Protein AF-A0A6G4AFM9-F1 (afdb_monomer_lite)

Radius of gyration: 24.97 Å; chains: 1; bounding box: 67×47×68 Å

Structure (mmCIF, N/CA/C/O backbone):
data_AF-A0A6G4AFM9-F1
#
_entry.id   AF-A0A6G4AFM9-F1
#
loop_
_atom_site.group_PDB
_atom_site.id
_atom_site.type_symbol
_atom_site.label_atom_id
_atom_site.label_alt_id
_atom_site.label_comp_id
_atom_site.label_asym_id
_atom_site.label_entity_id
_atom_site.label_seq_id
_atom_site.pdbx_PDB_ins_code
_atom_site.Cartn_x
_atom_site.Cartn_y
_atom_site.Cartn_z
_atom_site.occupancy
_atom_site.B_iso_or_equiv
_atom_site.auth_seq_id
_atom_site.auth_comp_id
_atom_site.auth_asym_id
_atom_site.auth_atom_id
_atom_site.pdbx_PDB_model_num
ATOM 1 N N . MET A 1 1 ? -14.920 -25.929 21.096 1.00 53.94 1 MET A N 1
ATOM 2 C CA . MET A 1 1 ? -14.492 -25.346 19.804 1.00 53.94 1 MET A CA 1
ATOM 3 C C . MET A 1 1 ? -13.390 -24.332 20.098 1.00 53.94 1 MET A C 1
ATOM 5 O O . MET A 1 1 ? -13.442 -23.745 21.173 1.00 53.94 1 MET A O 1
ATOM 9 N N . ARG A 1 2 ? -12.350 -24.184 19.262 1.00 65.25 2 ARG A N 1
ATOM 10 C CA . ARG A 1 2 ? -11.334 -23.139 19.507 1.00 65.25 2 ARG A CA 1
ATOM 11 C C . ARG A 1 2 ? -11.910 -21.789 19.098 1.00 65.25 2 ARG A C 1
ATOM 13 O O . ARG A 1 2 ? -12.430 -21.664 17.998 1.00 65.25 2 ARG A O 1
ATOM 20 N N . ASP A 1 3 ? -11.800 -20.821 19.995 1.00 84.19 3 ASP A N 1
ATOM 21 C CA . ASP A 1 3 ? -12.285 -19.459 19.795 1.00 84.19 3 ASP A CA 1
ATOM 22 C C . ASP A 1 3 ? -11.544 -18.761 18.644 1.00 84.19 3 ASP A C 1
ATOM 24 O O . ASP A 1 3 ? -10.315 -18.834 18.550 1.00 84.19 3 ASP A O 1
ATOM 28 N N . VAL A 1 4 ? -12.281 -18.043 17.793 1.00 80.69 4 VAL A N 1
ATOM 29 C CA . VAL A 1 4 ? -11.731 -17.357 16.614 1.00 80.69 4 VAL A CA 1
ATOM 30 C C . VAL A 1 4 ? -10.675 -16.314 16.990 1.00 80.69 4 VAL A C 1
ATOM 32 O O . VAL A 1 4 ? -9.691 -16.159 16.270 1.00 80.69 4 VAL A O 1
ATOM 35 N N . PHE A 1 5 ? -10.800 -15.649 18.147 1.00 86.31 5 PHE A N 1
ATOM 36 C CA . PHE A 1 5 ? -9.767 -14.707 18.600 1.00 86.31 5 PHE A CA 1
ATOM 37 C C . PHE A 1 5 ? -8.460 -15.430 18.918 1.00 86.31 5 PHE A C 1
ATOM 39 O O . PHE A 1 5 ? -7.396 -14.963 18.524 1.00 86.31 5 PHE A O 1
ATOM 46 N N . THR A 1 6 ? -8.533 -16.590 19.577 1.00 84.88 6 THR A N 1
ATOM 47 C CA . THR A 1 6 ? -7.354 -17.416 19.859 1.00 84.88 6 THR A CA 1
ATOM 48 C C . THR A 1 6 ? -6.696 -17.892 18.569 1.00 84.88 6 THR A C 1
ATOM 50 O O . THR A 1 6 ? -5.479 -17.800 18.451 1.00 84.88 6 THR A O 1
ATOM 53 N N . LEU A 1 7 ? -7.482 -18.329 17.581 1.00 83.62 7 LEU A N 1
ATOM 54 C CA . LEU A 1 7 ? -6.957 -18.768 16.284 1.00 83.62 7 LEU A CA 1
ATOM 55 C C . LEU A 1 7 ? -6.245 -17.637 15.526 1.00 83.62 7 LEU A C 1
ATOM 57 O O . LEU A 1 7 ? -5.178 -17.865 14.959 1.00 83.62 7 LEU A O 1
ATOM 61 N N . ILE A 1 8 ? -6.803 -16.422 15.547 1.00 85.06 8 ILE A N 1
ATOM 62 C CA . ILE A 1 8 ? -6.182 -15.233 14.947 1.00 85.06 8 ILE A CA 1
ATOM 63 C C . ILE A 1 8 ? -4.844 -14.922 15.636 1.00 85.06 8 ILE A C 1
ATOM 65 O O . ILE A 1 8 ? -3.824 -14.784 14.959 1.00 85.06 8 ILE A O 1
ATOM 69 N N . THR A 1 9 ? -4.820 -14.871 16.972 1.00 84.81 9 THR A N 1
ATOM 70 C CA . THR A 1 9 ? -3.589 -14.583 17.720 1.00 84.81 9 THR A CA 1
ATOM 71 C C . THR A 1 9 ? -2.529 -15.668 17.509 1.00 84.81 9 THR A C 1
ATOM 73 O O . THR A 1 9 ? -1.373 -15.346 17.243 1.00 84.81 9 THR A O 1
ATOM 76 N N . GLU A 1 10 ? -2.899 -16.953 17.576 1.00 83.38 10 GLU A N 1
ATOM 77 C C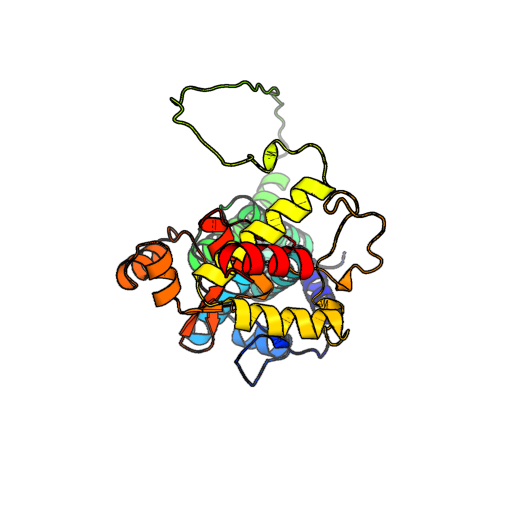A . GLU A 1 10 ? -1.987 -18.081 17.321 1.00 83.38 10 GLU A CA 1
ATOM 78 C C . GLU A 1 10 ? -1.395 -18.023 15.910 1.00 83.38 10 GLU A C 1
ATOM 80 O O . GLU A 1 10 ? -0.211 -18.311 15.724 1.00 83.38 10 GLU A O 1
ATOM 85 N N . ARG A 1 11 ? -2.206 -17.640 14.915 1.00 83.50 11 ARG A N 1
ATOM 86 C CA . ARG A 1 11 ? -1.749 -17.508 13.532 1.00 83.50 11 ARG A CA 1
ATOM 87 C C . ARG A 1 11 ? -0.692 -16.418 13.395 1.00 83.50 11 ARG A C 1
ATOM 89 O O . ARG A 1 11 ? 0.338 -16.668 12.783 1.00 83.50 11 ARG A O 1
ATOM 96 N N . ILE A 1 12 ? -0.906 -15.248 13.993 1.00 83.81 12 ILE A N 1
ATOM 97 C CA . ILE A 1 12 ? 0.079 -14.161 13.912 1.00 83.81 12 ILE A CA 1
ATOM 98 C C . ILE A 1 12 ? 1.337 -14.501 14.689 1.00 83.81 12 ILE A C 1
ATOM 100 O O . ILE A 1 12 ? 2.431 -14.240 14.207 1.00 83.81 12 ILE A O 1
ATOM 104 N N . LEU A 1 13 ? 1.200 -15.080 15.882 1.00 82.56 13 LEU A N 1
ATOM 105 C CA . LEU A 1 13 ? 2.369 -15.483 16.654 1.00 82.56 13 LEU A CA 1
ATOM 106 C C . LEU A 1 13 ? 3.199 -16.510 15.893 1.00 82.56 13 LEU A C 1
ATOM 108 O O . LEU A 1 13 ? 4.409 -16.441 15.980 1.00 82.56 13 LEU A O 1
ATOM 112 N N . ARG A 1 14 ? 2.584 -17.398 15.104 1.00 82.00 14 ARG A N 1
ATOM 113 C CA . ARG A 1 14 ? 3.312 -18.311 14.216 1.00 82.00 14 ARG A CA 1
ATOM 114 C C . ARG A 1 14 ? 3.994 -17.590 13.052 1.00 82.00 14 ARG A C 1
ATOM 116 O O . ARG A 1 14 ? 5.144 -17.889 12.759 1.00 82.00 14 ARG A O 1
ATOM 123 N N . ASP A 1 15 ? 3.283 -16.682 12.390 1.00 77.19 15 ASP A N 1
ATOM 124 C CA . ASP A 1 15 ? 3.749 -16.034 11.156 1.00 77.19 15 ASP A CA 1
ATOM 125 C C . ASP A 1 15 ? 4.746 -14.889 11.421 1.00 77.19 15 ASP A C 1
ATOM 127 O O . ASP A 1 15 ? 5.481 -14.488 10.523 1.00 77.19 15 ASP A O 1
ATOM 131 N N . CYS A 1 16 ? 4.774 -14.359 12.645 1.00 76.62 16 CYS A N 1
ATOM 132 C CA . CYS A 1 16 ? 5.564 -13.194 13.037 1.00 76.62 16 CYS A CA 1
ATOM 133 C C . CYS A 1 16 ? 6.454 -13.453 14.268 1.00 76.62 16 CYS A C 1
ATOM 135 O O . CYS A 1 16 ? 6.874 -12.485 14.915 1.00 76.62 16 CYS A O 1
ATOM 137 N N . ASP A 1 17 ? 6.681 -14.714 14.664 1.00 72.19 17 ASP A N 1
ATOM 138 C CA . ASP A 1 17 ? 7.362 -15.001 15.932 1.00 72.19 17 ASP A CA 1
ATOM 139 C C . ASP A 1 17 ? 8.774 -14.421 15.949 1.00 72.19 17 ASP A C 1
ATOM 141 O O . ASP A 1 17 ? 9.596 -14.689 15.077 1.00 72.19 17 ASP A O 1
ATOM 145 N N . GLY A 1 18 ? 9.071 -13.624 16.973 1.00 69.81 18 GLY A N 1
ATOM 146 C CA . GLY A 1 18 ? 10.399 -13.059 17.194 1.00 69.81 18 GLY A CA 1
ATOM 147 C C . GLY A 1 18 ? 10.871 -12.011 16.178 1.00 69.81 18 GLY A C 1
ATOM 148 O O . GLY A 1 18 ? 11.728 -11.202 16.555 1.00 69.81 18 GLY A O 1
ATOM 149 N N . GLU A 1 19 ? 10.309 -11.970 14.968 1.00 81.12 19 GLU A N 1
ATOM 150 C CA . GLU A 1 19 ? 10.717 -11.058 13.908 1.00 81.12 19 GLU A CA 1
ATOM 151 C C . GLU A 1 19 ? 10.192 -9.630 14.139 1.00 81.12 19 GLU A C 1
ATOM 153 O O . GLU A 1 19 ? 9.076 -9.406 14.634 1.00 81.12 19 GLU A O 1
ATOM 158 N N . PRO A 1 20 ? 11.013 -8.613 13.834 1.00 83.31 20 PRO A N 1
ATOM 159 C CA . PRO A 1 20 ? 10.537 -7.244 13.810 1.00 83.31 20 PRO A CA 1
ATOM 160 C C . PRO A 1 20 ? 9.476 -7.074 12.709 1.00 83.31 20 PRO A C 1
ATOM 162 O O . PRO A 1 20 ? 9.516 -7.736 11.677 1.00 83.31 20 PRO A O 1
ATOM 165 N N . ILE A 1 21 ? 8.541 -6.142 12.903 1.00 85.25 21 ILE A N 1
ATOM 166 C CA . ILE A 1 21 ? 7.516 -5.787 11.911 1.00 85.25 21 ILE A CA 1
ATOM 167 C C . ILE A 1 21 ? 7.600 -4.295 11.583 1.00 85.25 21 ILE A C 1
ATOM 169 O O . ILE A 1 21 ? 7.756 -3.451 12.472 1.00 85.25 21 ILE A O 1
ATOM 173 N N . CYS A 1 22 ? 7.422 -3.952 10.304 1.00 85.25 22 CYS A N 1
ATOM 174 C CA . CYS A 1 22 ? 7.334 -2.571 9.850 1.00 85.25 22 CYS A CA 1
ATOM 175 C C . CYS A 1 22 ? 5.891 -2.155 9.535 1.00 85.25 22 CYS A C 1
ATOM 177 O O . CYS A 1 22 ? 5.404 -2.316 8.422 1.00 85.25 22 CYS A O 1
ATOM 179 N N . ALA A 1 23 ? 5.223 -1.514 10.495 1.00 80.88 23 ALA A N 1
ATOM 180 C CA . ALA A 1 23 ? 3.912 -0.904 10.257 1.00 80.88 23 ALA A CA 1
ATOM 181 C C . ALA A 1 23 ? 3.971 0.368 9.391 1.00 80.88 23 ALA A C 1
ATOM 183 O O . ALA A 1 23 ? 2.927 0.940 9.122 1.00 80.88 23 ALA A O 1
ATOM 184 N N . HIS A 1 24 ? 5.152 0.850 8.985 1.00 77.69 24 HIS A N 1
ATOM 185 C CA . HIS A 1 24 ? 5.270 2.056 8.156 1.00 77.69 24 HIS A CA 1
ATOM 186 C C . HIS A 1 24 ? 5.151 1.753 6.661 1.00 77.69 24 HIS A C 1
ATOM 188 O O . HIS A 1 24 ? 4.483 2.492 5.947 1.00 77.69 24 HIS A O 1
ATOM 194 N N . VAL A 1 25 ? 5.824 0.695 6.198 1.00 73.19 25 VAL A N 1
ATOM 195 C CA . VAL A 1 25 ? 5.941 0.351 4.770 1.00 73.19 25 VAL A CA 1
ATOM 196 C C . VAL A 1 25 ? 5.846 -1.161 4.506 1.00 73.19 25 VAL A C 1
ATOM 198 O O . VAL A 1 25 ? 6.092 -1.603 3.391 1.00 73.19 25 VAL A O 1
ATOM 201 N N . GLY A 1 26 ? 5.501 -1.973 5.511 1.00 76.12 26 GLY A N 1
ATOM 202 C CA . GLY A 1 26 ? 5.394 -3.430 5.387 1.00 76.12 26 GLY A CA 1
ATOM 203 C C . GLY A 1 26 ? 6.741 -4.131 5.535 1.00 76.12 26 GLY A C 1
ATOM 204 O O . GLY A 1 26 ? 6.925 -4.940 6.446 1.00 76.12 26 GLY A O 1
ATOM 205 N N . ASP A 1 27 ? 7.700 -3.741 4.696 1.00 77.44 27 ASP A N 1
ATOM 206 C CA . ASP A 1 27 ? 9.052 -4.296 4.658 1.00 77.44 27 ASP A CA 1
ATOM 207 C C . ASP A 1 27 ? 10.042 -3.472 5.501 1.00 77.44 27 ASP A C 1
ATOM 209 O O . ASP A 1 27 ? 10.149 -2.247 5.403 1.00 77.44 27 ASP A O 1
ATOM 213 N N . ILE A 1 28 ? 10.790 -4.158 6.358 1.00 79.56 28 ILE A N 1
ATOM 214 C CA . ILE A 1 28 ? 11.821 -3.560 7.208 1.00 79.56 28 ILE A CA 1
ATOM 215 C C . ILE A 1 28 ? 13.014 -3.083 6.398 1.00 79.56 28 ILE A C 1
ATOM 217 O O . ILE A 1 28 ? 13.570 -2.035 6.727 1.00 79.56 28 ILE A O 1
ATOM 221 N N . GLN A 1 29 ? 13.390 -3.818 5.350 1.00 76.69 29 GLN A N 1
ATOM 222 C CA . GLN A 1 29 ? 14.581 -3.517 4.555 1.00 76.69 29 GLN A CA 1
ATOM 223 C C . GLN A 1 29 ? 14.448 -2.192 3.806 1.00 76.69 29 GLN A C 1
ATOM 225 O O . GLN A 1 29 ? 15.444 -1.541 3.499 1.00 76.69 29 GLN A O 1
ATOM 230 N N . VAL A 1 30 ? 13.212 -1.755 3.567 1.00 72.25 30 VAL A N 1
ATOM 231 C CA . VAL A 1 30 ? 12.923 -0.512 2.849 1.00 72.25 30 VAL A CA 1
ATOM 232 C C . VAL A 1 30 ? 12.532 0.635 3.782 1.00 72.25 30 VAL A C 1
ATOM 234 O O . VAL A 1 30 ? 12.364 1.785 3.367 1.00 72.25 30 VAL A O 1
ATOM 237 N N . CYS A 1 31 ? 12.361 0.366 5.072 1.00 77.75 31 CYS A N 1
ATOM 238 C CA . CYS A 1 31 ? 11.969 1.413 5.991 1.00 77.75 31 CYS A CA 1
ATOM 239 C C . CYS A 1 31 ? 13.181 2.239 6.429 1.00 77.75 31 CYS A C 1
ATOM 241 O O . CYS A 1 31 ? 14.126 1.729 7.022 1.00 77.75 31 CYS A O 1
ATOM 243 N N . ALA A 1 32 ? 13.107 3.559 6.247 1.00 75.06 32 ALA A N 1
ATOM 244 C CA . ALA A 1 32 ? 14.136 4.488 6.722 1.00 75.06 32 ALA A CA 1
ATOM 245 C C . ALA A 1 32 ? 14.206 4.615 8.263 1.00 75.06 32 ALA A C 1
ATOM 247 O O . ALA A 1 32 ? 15.063 5.322 8.800 1.00 75.06 32 ALA A O 1
ATOM 248 N N . VAL A 1 33 ? 13.290 3.977 9.002 1.00 78.88 33 VAL A N 1
ATOM 249 C CA . VAL A 1 33 ? 13.265 4.010 10.468 1.00 78.88 33 VAL A CA 1
ATOM 250 C C . VAL A 1 33 ? 14.257 2.992 11.022 1.00 78.88 33 VAL A C 1
ATOM 252 O O . VAL A 1 33 ? 14.209 1.819 10.686 1.00 78.88 33 VAL A O 1
ATOM 255 N N . LYS A 1 34 ? 15.133 3.420 11.936 1.00 75.50 34 LYS A N 1
ATOM 256 C CA . LYS A 1 34 ? 16.184 2.546 12.491 1.00 75.50 34 LYS A CA 1
ATOM 257 C C . LYS A 1 34 ? 15.657 1.403 13.365 1.00 75.50 34 LYS A C 1
ATOM 259 O O . LYS A 1 34 ? 16.279 0.352 13.428 1.00 75.50 34 LYS A O 1
ATOM 264 N N . ASN A 1 35 ? 14.536 1.612 14.057 1.00 79.00 35 ASN A N 1
ATOM 265 C CA . ASN A 1 35 ? 14.029 0.680 15.061 1.00 79.00 35 ASN A CA 1
ATOM 266 C C . ASN A 1 35 ? 12.636 0.168 14.696 1.00 79.00 35 ASN A C 1
ATOM 268 O O . ASN A 1 35 ? 11.672 0.938 14.674 1.00 79.00 35 ASN A O 1
ATOM 272 N N . HIS A 1 36 ? 12.531 -1.146 14.512 1.00 84.56 36 HIS A N 1
ATOM 273 C CA . HIS A 1 36 ? 11.287 -1.846 14.209 1.00 84.56 36 HIS A CA 1
ATOM 274 C C . HIS A 1 36 ? 10.847 -2.695 15.408 1.00 84.56 36 HIS A C 1
ATOM 276 O O . HIS A 1 36 ? 11.633 -3.508 15.900 1.00 84.56 36 HIS A O 1
ATOM 282 N N . PRO A 1 37 ? 9.628 -2.494 15.943 1.00 85.06 37 PRO A N 1
ATOM 283 C CA . PRO A 1 37 ? 9.142 -3.287 17.062 1.00 85.06 37 PRO A CA 1
ATOM 284 C C . PRO A 1 37 ? 8.803 -4.714 16.615 1.00 85.06 37 PRO A C 1
ATOM 286 O O . PRO A 1 37 ? 8.338 -4.928 15.500 1.00 85.06 37 PRO A O 1
ATOM 289 N N . LYS A 1 38 ? 8.945 -5.684 17.523 1.00 88.81 38 LYS A N 1
ATOM 290 C CA . LYS A 1 38 ? 8.296 -6.995 17.369 1.00 88.81 38 LYS A CA 1
ATOM 291 C C . LYS A 1 38 ? 6.777 -6.838 17.381 1.00 88.81 38 LYS A C 1
ATOM 293 O O . LYS A 1 38 ? 6.263 -5.875 17.962 1.00 88.81 38 LYS A O 1
ATOM 298 N N . TYR A 1 39 ? 6.066 -7.824 16.837 1.00 87.56 39 TYR A N 1
ATOM 299 C CA . TYR A 1 39 ? 4.602 -7.836 16.799 1.00 87.56 39 TYR A CA 1
ATOM 300 C C . TYR A 1 39 ? 3.947 -7.480 18.143 1.00 87.56 39 TYR A C 1
ATOM 302 O O . TYR A 1 39 ? 3.118 -6.576 18.206 1.00 87.56 39 TYR A O 1
ATOM 310 N N . GLN A 1 40 ? 4.370 -8.113 19.240 1.00 85.12 40 GLN A N 1
ATOM 311 C CA . GLN A 1 40 ? 3.781 -7.864 20.559 1.00 85.12 40 GLN A CA 1
ATOM 312 C C . GLN A 1 40 ? 3.915 -6.392 20.995 1.00 85.12 40 GLN A C 1
ATOM 314 O O . GLN A 1 40 ? 2.971 -5.792 21.506 1.00 85.12 40 GLN A O 1
ATOM 319 N N . ALA A 1 41 ? 5.069 -5.775 20.725 1.00 85.38 41 ALA A N 1
ATOM 320 C CA . ALA A 1 41 ? 5.305 -4.368 21.034 1.00 85.38 41 ALA A CA 1
ATOM 321 C C . ALA A 1 41 ? 4.517 -3.424 20.107 1.00 85.38 41 ALA A C 1
ATOM 323 O O . ALA A 1 41 ? 4.129 -2.335 20.534 1.00 85.38 41 ALA A O 1
ATOM 324 N N . LEU A 1 42 ? 4.265 -3.818 18.852 1.00 85.31 42 LEU A N 1
ATOM 325 C CA . LEU A 1 42 ? 3.342 -3.111 17.959 1.00 85.31 42 LEU A CA 1
ATOM 326 C C . LEU A 1 42 ? 1.909 -3.188 18.504 1.00 85.31 42 LEU A C 1
ATOM 328 O O . LEU A 1 42 ? 1.261 -2.154 18.658 1.00 85.31 42 LEU A O 1
ATOM 332 N N . ARG A 1 43 ? 1.451 -4.390 18.866 1.00 84.94 43 ARG A N 1
ATOM 333 C CA . ARG A 1 43 ? 0.117 -4.661 19.416 1.00 84.94 43 ARG A CA 1
ATOM 334 C C . ARG A 1 43 ? -0.196 -3.798 20.636 1.00 84.94 43 ARG A C 1
ATOM 336 O O . ARG A 1 43 ? -1.284 -3.238 20.735 1.00 84.94 43 ARG A O 1
ATOM 343 N N . ASP A 1 44 ? 0.774 -3.618 21.527 1.00 81.00 44 ASP A N 1
ATOM 344 C CA . ASP A 1 44 ? 0.607 -2.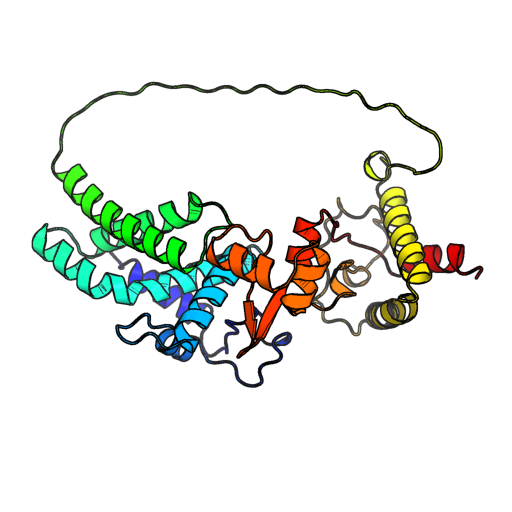771 22.710 1.00 81.00 44 ASP A CA 1
ATOM 345 C C . ASP A 1 44 ? 0.573 -1.267 22.386 1.00 81.00 44 ASP A C 1
ATOM 347 O O . ASP A 1 44 ? -0.164 -0.517 23.029 1.00 81.00 44 ASP A O 1
ATOM 351 N N . LYS A 1 45 ? 1.310 -0.815 21.361 1.00 78.25 45 LYS A N 1
ATOM 352 C CA . LYS A 1 45 ? 1.351 0.598 20.927 1.00 78.25 45 LYS A CA 1
ATOM 353 C C . LYS A 1 45 ? 0.123 1.027 20.123 1.00 78.25 45 LYS A C 1
ATOM 355 O O . LYS A 1 45 ? -0.287 2.188 20.188 1.00 78.25 45 LYS A O 1
ATOM 360 N N . VAL A 1 46 ? -0.463 0.106 19.361 1.00 74.75 46 VAL A N 1
ATOM 361 C CA . VAL A 1 46 ? -1.614 0.366 18.478 1.00 74.75 46 VAL A CA 1
ATOM 362 C C . VAL A 1 46 ? -2.948 0.327 19.240 1.00 74.75 46 VAL A C 1
ATOM 364 O O . VAL A 1 46 ? -4.004 0.577 18.665 1.00 74.75 46 VAL A O 1
ATOM 367 N N . ARG A 1 47 ? -2.926 0.109 20.565 1.00 67.56 47 ARG A N 1
ATOM 368 C CA . ARG A 1 47 ? -4.127 0.171 21.408 1.00 67.56 47 ARG A CA 1
ATOM 369 C C . ARG A 1 47 ? -4.839 1.531 21.274 1.00 67.56 47 ARG A C 1
ATOM 371 O O . ARG A 1 47 ? -4.456 2.526 21.884 1.00 67.56 47 ARG A O 1
ATOM 378 N N . LEU A 1 48 ? -5.961 1.525 20.561 1.00 62.59 48 LEU A N 1
ATOM 379 C CA . LEU A 1 48 ? -7.065 2.490 20.536 1.00 62.59 48 LEU A CA 1
ATOM 380 C C . LEU A 1 48 ? -7.744 2.651 21.924 1.00 62.59 48 LEU A C 1
ATOM 382 O O . LEU A 1 48 ? -8.938 2.414 22.083 1.00 62.59 48 LEU A O 1
ATOM 386 N N . GLY A 1 49 ? -6.993 2.993 22.973 1.00 53.66 49 GLY A N 1
ATOM 387 C CA . GLY A 1 49 ? -7.533 3.295 24.306 1.00 53.66 49 GLY A CA 1
ATOM 388 C C . GLY A 1 49 ? -8.245 4.659 24.390 1.00 53.66 49 GLY A C 1
ATOM 389 O O . GLY A 1 49 ? -8.329 5.400 23.409 1.00 53.66 49 GLY A O 1
ATOM 390 N N . ARG A 1 50 ? -8.736 5.019 25.591 1.00 44.94 50 ARG A N 1
ATOM 391 C CA . ARG A 1 50 ? -9.406 6.314 25.867 1.00 44.94 50 ARG A CA 1
ATOM 392 C C . ARG A 1 50 ? -8.498 7.533 25.634 1.00 44.94 50 ARG A C 1
ATOM 394 O O . ARG A 1 50 ? -8.993 8.594 25.273 1.00 44.94 50 ARG A O 1
ATOM 401 N N . THR A 1 51 ? -7.185 7.378 25.783 1.00 47.41 51 THR A N 1
ATOM 402 C CA . THR A 1 51 ? -6.171 8.400 25.488 1.00 47.41 51 THR A CA 1
ATOM 403 C C . THR A 1 51 ? -5.395 8.003 24.235 1.00 47.41 51 THR A C 1
ATOM 405 O O . THR A 1 51 ? -4.339 7.377 24.291 1.00 47.41 51 THR A O 1
ATOM 408 N N . LYS A 1 52 ? -5.949 8.340 23.067 1.00 64.12 52 LYS A N 1
ATOM 409 C CA . LYS A 1 52 ? -5.296 8.077 21.780 1.00 64.12 52 LYS A CA 1
ATOM 410 C C . LYS A 1 52 ? -4.114 9.031 21.614 1.00 64.12 52 LYS A C 1
ATOM 412 O O . LYS A 1 52 ? -4.314 10.219 21.368 1.00 64.12 52 LYS A O 1
ATOM 417 N N . SER A 1 53 ? -2.886 8.531 21.736 1.00 71.44 53 SER A N 1
ATOM 418 C CA . SER A 1 53 ? -1.732 9.310 21.288 1.00 71.44 53 SER A CA 1
ATOM 419 C C . SER A 1 53 ? -1.798 9.465 19.764 1.00 71.44 53 SER A C 1
ATOM 421 O O . SER A 1 53 ? -2.249 8.563 19.053 1.00 71.44 53 SER A O 1
ATOM 423 N N . VAL A 1 54 ? -1.329 10.601 19.243 1.00 75.38 54 VAL A N 1
ATOM 424 C CA . VAL A 1 54 ? -1.248 10.838 17.789 1.00 75.38 54 VAL A CA 1
ATOM 425 C C . VAL A 1 54 ? -0.442 9.729 17.101 1.00 75.38 54 VAL A C 1
ATOM 427 O O . VAL A 1 54 ? -0.793 9.294 16.010 1.00 75.38 54 VAL A O 1
ATOM 430 N N . ALA A 1 55 ? 0.596 9.215 17.766 1.00 75.62 55 ALA A N 1
ATOM 431 C CA . ALA A 1 55 ? 1.407 8.109 17.266 1.00 75.62 55 ALA A CA 1
ATOM 432 C C . ALA A 1 55 ? 0.608 6.802 17.107 1.00 75.62 55 ALA A C 1
ATOM 434 O O . ALA A 1 55 ? 0.766 6.114 16.104 1.00 75.62 55 ALA A O 1
ATOM 435 N N . SER A 1 56 ? -0.276 6.481 18.057 1.00 77.31 56 SER A N 1
ATOM 436 C CA . SER A 1 56 ? -1.120 5.281 17.990 1.00 77.31 56 SER A CA 1
ATOM 437 C C . SER A 1 56 ? -2.112 5.348 16.822 1.00 77.31 56 SER A C 1
ATOM 439 O O . SER A 1 56 ? -2.253 4.386 16.071 1.00 77.31 56 SER A O 1
ATOM 441 N N . LEU A 1 57 ? -2.725 6.518 16.600 1.00 77.44 57 LEU A N 1
ATOM 442 C CA . LEU A 1 57 ? -3.620 6.751 15.459 1.00 77.44 57 LEU A CA 1
ATOM 443 C C . LEU A 1 57 ? -2.902 6.620 14.112 1.00 77.44 57 LEU A C 1
ATOM 445 O O . LEU A 1 57 ? -3.441 6.012 13.196 1.00 77.44 57 LEU A O 1
ATOM 449 N N . ARG A 1 58 ? -1.680 7.148 13.996 1.00 81.69 58 ARG A N 1
ATOM 450 C CA . ARG A 1 58 ? -0.886 7.027 12.764 1.00 81.69 58 ARG A CA 1
ATOM 451 C C . ARG A 1 58 ? -0.489 5.587 12.468 1.00 81.69 58 ARG A C 1
ATOM 453 O O . ARG A 1 58 ? -0.566 5.169 11.323 1.00 81.69 58 ARG A O 1
ATOM 460 N N . LEU A 1 59 ? -0.093 4.825 13.490 1.00 82.62 59 LEU A N 1
ATOM 461 C CA . LEU A 1 59 ? 0.202 3.403 13.313 1.00 82.62 59 LEU A CA 1
ATOM 462 C C . LEU A 1 59 ? -1.044 2.631 12.868 1.00 82.62 59 LEU A C 1
ATOM 464 O O . LEU A 1 59 ? -0.939 1.774 11.999 1.00 82.62 59 LEU A O 1
ATOM 468 N N . TRP A 1 60 ? -2.216 2.966 13.414 1.00 83.31 60 TRP A N 1
ATOM 469 C CA . TRP A 1 60 ? -3.485 2.396 12.963 1.00 83.31 60 TRP A CA 1
ATOM 470 C C . TRP A 1 60 ? -3.766 2.696 11.481 1.00 83.31 60 TRP A C 1
ATOM 472 O O . TRP A 1 60 ? -4.081 1.785 10.721 1.00 83.31 60 TRP A O 1
ATOM 482 N N . GLU A 1 61 ? -3.613 3.957 11.059 1.00 84.12 61 GLU A N 1
ATOM 483 C CA . GLU A 1 61 ? -3.766 4.368 9.652 1.00 84.12 61 GLU A CA 1
ATOM 484 C C . GLU A 1 61 ? -2.804 3.611 8.722 1.00 84.12 61 GLU A C 1
ATOM 486 O O . GLU A 1 61 ? -3.201 3.168 7.641 1.00 84.12 61 GLU A O 1
ATOM 491 N N . SER A 1 62 ? -1.554 3.409 9.144 1.00 85.19 62 SER A N 1
ATOM 492 C CA . SER A 1 62 ? -0.580 2.683 8.329 1.00 85.19 62 SER A CA 1
ATOM 493 C C . SER A 1 62 ? -0.880 1.180 8.239 1.00 85.19 62 SER A C 1
ATOM 495 O O . SER A 1 62 ? -0.770 0.618 7.153 1.00 85.19 62 SER A O 1
ATOM 497 N N . VAL A 1 63 ? -1.320 0.533 9.328 1.00 87.88 63 VAL A N 1
ATOM 498 C CA . VAL A 1 63 ? -1.739 -0.886 9.308 1.00 87.88 63 VAL A CA 1
ATOM 499 C C . VAL A 1 63 ? -2.917 -1.098 8.358 1.00 87.88 63 VAL A C 1
ATOM 501 O O . VAL A 1 63 ? -2.888 -2.018 7.546 1.00 87.88 63 VAL A O 1
ATOM 504 N N . ASP A 1 64 ? -3.928 -0.228 8.417 1.00 84.44 64 ASP A N 1
ATOM 505 C CA . ASP A 1 64 ? -5.069 -0.269 7.496 1.00 84.44 64 ASP A CA 1
ATOM 506 C C . ASP A 1 64 ? -4.627 -0.125 6.032 1.00 84.44 64 ASP A C 1
ATOM 508 O O . ASP A 1 64 ? -5.050 -0.875 5.153 1.00 84.44 64 ASP A O 1
ATOM 512 N N . THR A 1 65 ? -3.707 0.803 5.775 1.00 82.19 65 THR A N 1
ATOM 513 C CA . THR A 1 65 ? -3.165 1.026 4.433 1.00 82.19 65 THR A CA 1
ATOM 514 C C . THR A 1 65 ? -2.442 -0.219 3.907 1.00 82.19 65 THR A C 1
ATOM 516 O O . THR A 1 65 ? -2.699 -0.646 2.779 1.00 82.19 65 THR A O 1
ATOM 519 N N . LEU A 1 66 ? -1.598 -0.848 4.730 1.00 84.25 66 LEU A N 1
ATOM 520 C CA . LEU A 1 66 ? -0.881 -2.076 4.374 1.00 84.25 66 LEU A CA 1
ATOM 521 C C . LEU A 1 66 ? -1.835 -3.255 4.149 1.00 84.25 66 LEU A C 1
ATOM 523 O O . LEU A 1 66 ? -1.646 -4.020 3.204 1.00 84.25 66 LEU A O 1
ATOM 527 N N . ALA A 1 67 ? -2.904 -3.356 4.937 1.00 84.19 67 ALA A N 1
ATOM 528 C CA . ALA A 1 67 ? -3.932 -4.377 4.764 1.00 84.19 67 ALA A CA 1
ATOM 529 C C . ALA A 1 67 ? -4.757 -4.205 3.479 1.00 84.19 67 ALA A C 1
ATOM 531 O O . ALA A 1 67 ? -5.420 -5.152 3.068 1.00 84.19 67 ALA A O 1
ATOM 532 N N . ARG A 1 68 ? -4.731 -3.039 2.816 1.00 78.69 68 ARG A N 1
ATOM 533 C CA . ARG A 1 68 ? -5.475 -2.795 1.564 1.00 78.69 68 ARG A CA 1
ATOM 534 C C . ARG A 1 68 ? -4.611 -2.829 0.312 1.00 78.69 68 ARG A C 1
ATOM 536 O O . ARG A 1 68 ? -5.032 -3.387 -0.698 1.00 78.69 68 ARG A O 1
ATOM 543 N N . GLU A 1 69 ? -3.433 -2.222 0.364 1.00 71.50 69 GLU A N 1
ATOM 544 C CA . GLU A 1 69 ? -2.651 -1.903 -0.840 1.00 71.50 69 GLU A CA 1
ATOM 545 C C . GLU A 1 69 ? -1.449 -2.821 -1.055 1.00 71.50 69 GLU A C 1
ATOM 547 O O . GLU A 1 69 ? -0.859 -2.810 -2.133 1.00 71.50 69 GLU A O 1
ATOM 552 N N . SER A 1 70 ? -1.080 -3.628 -0.060 1.00 68.44 70 SER A N 1
ATOM 553 C CA . SER A 1 70 ? 0.019 -4.576 -0.232 1.00 68.44 70 SER A CA 1
ATOM 554 C C . SER A 1 70 ? -0.306 -5.633 -1.291 1.00 68.44 70 SER A C 1
ATOM 556 O O . SER A 1 70 ? -1.472 -5.857 -1.647 1.00 68.44 70 SER A O 1
ATOM 558 N N . ASN A 1 71 ? 0.740 -6.311 -1.774 1.00 70.38 71 ASN A N 1
ATOM 559 C CA . ASN A 1 71 ? 0.590 -7.509 -2.601 1.00 70.38 71 ASN A CA 1
ATOM 560 C C . ASN A 1 71 ? -0.285 -8.558 -1.885 1.00 70.38 71 ASN A C 1
ATOM 562 O O . ASN A 1 71 ? -0.485 -8.474 -0.678 1.00 70.38 71 ASN A O 1
ATOM 566 N N . GLN A 1 72 ? -0.823 -9.541 -2.608 1.00 69.19 72 GLN A N 1
ATOM 567 C CA . GLN A 1 72 ? -1.820 -10.469 -2.055 1.00 69.19 72 GLN A CA 1
ATOM 568 C C . GLN A 1 72 ? -1.378 -11.147 -0.743 1.00 69.19 72 GLN A C 1
ATOM 570 O O . GLN A 1 72 ? -2.149 -11.179 0.213 1.00 69.19 72 GLN A O 1
ATOM 575 N N . GLN A 1 73 ? -0.132 -11.616 -0.669 1.00 70.50 73 GLN A N 1
ATOM 576 C CA . GLN A 1 73 ? 0.398 -12.301 0.511 1.00 70.50 73 GLN A CA 1
ATOM 577 C C . GLN A 1 73 ? 0.561 -11.355 1.714 1.00 70.50 73 GLN A C 1
ATOM 579 O O . GLN A 1 73 ? 0.144 -11.671 2.828 1.00 70.50 73 GLN A O 1
ATOM 584 N N . GLU A 1 74 ? 1.114 -10.162 1.496 1.00 73.38 74 GLU A N 1
ATOM 585 C CA . GLU A 1 74 ? 1.238 -9.145 2.544 1.00 73.38 74 GLU A CA 1
ATOM 586 C C . GLU A 1 74 ? -0.136 -8.590 2.945 1.00 73.38 74 GLU A C 1
ATOM 588 O O . GLU A 1 74 ? -0.380 -8.321 4.117 1.00 73.38 74 GLU A O 1
ATOM 593 N N . ARG A 1 75 ? -1.083 -8.487 2.009 1.00 79.56 75 ARG A N 1
ATOM 594 C CA . ARG A 1 75 ? -2.455 -8.049 2.277 1.00 79.56 75 ARG A CA 1
ATOM 595 C C . ARG A 1 75 ? -3.140 -8.964 3.286 1.00 79.56 75 ARG A C 1
ATOM 597 O O . ARG A 1 75 ? -3.727 -8.476 4.247 1.00 79.56 75 ARG A O 1
ATOM 604 N N . GLU A 1 76 ? -3.051 -10.277 3.081 1.00 78.88 76 GLU A N 1
ATOM 605 C CA . GLU A 1 76 ? -3.617 -11.275 3.995 1.00 78.88 76 GLU A CA 1
ATOM 606 C C . GLU A 1 76 ? -2.972 -11.188 5.382 1.00 78.88 76 GLU A C 1
ATOM 608 O O . GLU A 1 76 ? -3.679 -11.102 6.387 1.00 78.88 76 GLU A O 1
ATOM 613 N N . LYS A 1 77 ? -1.638 -11.104 5.441 1.00 84.62 77 LYS A N 1
ATOM 614 C CA . LYS A 1 77 ? -0.888 -10.902 6.690 1.00 84.62 77 LYS A CA 1
ATOM 615 C C . LYS A 1 77 ? -1.354 -9.653 7.440 1.00 84.62 77 LYS A C 1
ATOM 617 O O . LYS A 1 77 ? -1.680 -9.725 8.627 1.00 84.62 77 LYS A O 1
ATOM 622 N N . TRP A 1 78 ? -1.427 -8.510 6.760 1.00 86.62 78 TRP A N 1
ATOM 623 C CA . TRP A 1 78 ? -1.828 -7.245 7.373 1.00 86.62 78 TRP A CA 1
ATOM 624 C C . TRP A 1 78 ? -3.310 -7.207 7.750 1.00 86.62 78 TRP A C 1
ATOM 626 O O . TRP A 1 78 ? -3.649 -6.604 8.767 1.00 86.62 78 TRP A O 1
ATOM 636 N N . LEU A 1 79 ? -4.184 -7.896 7.010 1.00 86.44 79 LEU A N 1
ATOM 637 C CA . LEU A 1 79 ? -5.589 -8.069 7.383 1.00 86.44 79 LEU A CA 1
ATOM 638 C C . LEU A 1 79 ? -5.726 -8.884 8.675 1.00 86.44 79 LEU A C 1
ATOM 640 O O . LEU A 1 79 ? -6.467 -8.483 9.570 1.00 86.44 79 LEU A O 1
ATOM 644 N N . ILE A 1 80 ? -4.987 -9.988 8.812 1.00 86.75 80 ILE A N 1
ATOM 645 C CA . ILE A 1 80 ? -4.995 -10.794 10.041 1.00 86.75 80 ILE A CA 1
ATOM 646 C C . ILE A 1 80 ? -4.448 -9.966 11.216 1.00 86.75 80 ILE A C 1
ATOM 648 O O . ILE A 1 80 ? -5.066 -9.948 12.281 1.00 86.75 80 ILE A O 1
ATOM 652 N N . ILE A 1 81 ? -3.359 -9.209 11.016 1.00 89.06 81 ILE A N 1
ATOM 653 C CA . ILE A 1 81 ? -2.833 -8.266 12.021 1.00 89.06 81 ILE A CA 1
ATOM 654 C C . ILE A 1 81 ? -3.899 -7.243 12.426 1.00 89.06 81 ILE A C 1
ATOM 656 O O . ILE A 1 81 ? -4.101 -7.019 13.619 1.00 89.06 81 ILE A O 1
ATOM 660 N N . LEU A 1 82 ? -4.602 -6.645 11.462 1.00 89.00 82 LEU A N 1
ATOM 661 C CA . LEU A 1 82 ? -5.675 -5.685 11.720 1.00 89.00 82 LEU A CA 1
ATOM 662 C C . LEU A 1 82 ? -6.805 -6.311 12.547 1.00 89.00 82 LEU A C 1
ATOM 664 O O . LEU A 1 82 ? -7.265 -5.692 13.506 1.00 89.00 82 LEU A O 1
ATOM 668 N N . LEU A 1 83 ? -7.222 -7.538 12.223 1.00 88.31 83 LEU A N 1
ATOM 669 C CA . LEU A 1 83 ? -8.240 -8.261 12.987 1.00 88.31 83 LEU A CA 1
ATOM 670 C C . LEU A 1 83 ? -7.782 -8.551 14.416 1.00 88.31 83 LEU A C 1
ATOM 672 O O . LEU A 1 83 ? -8.552 -8.314 15.345 1.00 88.31 83 LEU A O 1
ATOM 676 N N . ASP A 1 84 ? -6.538 -8.996 14.624 1.00 89.25 84 ASP A N 1
ATOM 677 C CA . ASP A 1 84 ? -6.034 -9.225 15.981 1.00 89.25 84 ASP A CA 1
ATOM 678 C C . ASP A 1 84 ? -6.008 -7.943 16.799 1.00 89.25 84 ASP A C 1
ATOM 680 O O . ASP A 1 84 ? -6.444 -7.952 17.947 1.00 89.25 84 ASP A O 1
ATOM 684 N N . LEU A 1 85 ? -5.587 -6.826 16.202 1.00 87.06 85 LEU A N 1
ATOM 685 C CA . LEU A 1 85 ? -5.602 -5.528 16.869 1.00 87.06 85 LEU A CA 1
ATOM 686 C C . LEU A 1 85 ? -7.019 -5.106 17.292 1.00 87.06 85 LEU A C 1
ATOM 688 O O . LEU A 1 85 ? -7.153 -4.348 18.252 1.00 87.06 85 LEU A O 1
ATOM 692 N N . LEU A 1 86 ? -8.070 -5.614 16.635 1.00 84.62 86 LEU A N 1
ATOM 693 C CA . LEU A 1 86 ? -9.465 -5.406 17.033 1.00 84.62 86 LEU A CA 1
ATOM 694 C C . LEU A 1 86 ? -9.927 -6.345 18.164 1.00 84.62 86 LEU A C 1
ATOM 696 O O . LEU A 1 86 ? -10.807 -5.972 18.944 1.00 84.62 86 LEU A O 1
ATOM 700 N N . THR A 1 87 ? -9.329 -7.533 18.315 1.00 86.12 87 THR A N 1
ATOM 701 C CA . THR A 1 87 ? -9.771 -8.540 19.304 1.00 86.12 87 THR A CA 1
ATOM 702 C C . THR A 1 87 ? -9.846 -8.030 20.752 1.00 86.12 87 THR A C 1
ATOM 704 O O . THR A 1 87 ? -10.833 -8.352 21.423 1.00 86.12 87 THR A O 1
ATOM 707 N N . PRO A 1 88 ? -8.926 -7.182 21.276 1.00 80.19 88 PRO A N 1
ATOM 708 C CA . PRO A 1 88 ? -9.031 -6.685 22.647 1.00 80.19 88 PRO A CA 1
ATOM 709 C C . PRO A 1 88 ? -10.271 -5.811 22.869 1.00 80.19 88 PRO A C 1
ATOM 711 O O . PRO A 1 88 ? -10.803 -5.779 23.978 1.00 80.19 88 PRO A O 1
ATOM 714 N N . TYR A 1 89 ? -10.761 -5.133 21.824 1.00 77.81 89 TYR A N 1
ATOM 715 C CA . TYR A 1 89 ? -11.969 -4.300 21.888 1.00 77.81 89 TYR A CA 1
ATOM 716 C C . TYR A 1 89 ? -13.228 -5.141 21.975 1.00 77.81 89 TYR A C 1
ATOM 718 O O . TYR A 1 89 ? -14.167 -4.794 22.689 1.00 77.81 89 TYR A O 1
ATOM 726 N N . PHE A 1 90 ? -13.232 -6.269 21.278 1.00 81.56 90 PHE A N 1
ATOM 727 C CA . PHE A 1 90 ? -14.345 -7.200 21.295 1.00 81.56 90 PHE A CA 1
ATOM 728 C C . PHE A 1 90 ? -14.319 -8.124 22.517 1.00 81.56 90 PHE A C 1
ATOM 730 O O . PHE A 1 90 ? -15.353 -8.670 22.890 1.00 81.56 90 PHE A O 1
ATOM 737 N N . GLY A 1 91 ? -13.174 -8.302 23.181 1.00 80.56 91 GLY A N 1
ATOM 738 C CA . GLY A 1 91 ? -13.011 -9.266 24.274 1.00 80.56 91 GLY A CA 1
ATOM 739 C C . GLY A 1 91 ? -13.956 -9.050 25.462 1.00 80.56 91 GLY A C 1
ATOM 740 O O . GLY A 1 91 ? -14.560 -10.010 25.940 1.00 80.56 91 GLY A O 1
ATOM 741 N N . GLY A 1 92 ? -14.109 -7.804 25.924 1.00 81.12 92 GLY A N 1
ATOM 742 C CA . GLY A 1 92 ? -15.037 -7.468 27.012 1.00 81.12 92 GLY A CA 1
ATOM 743 C C . GLY A 1 92 ? -16.500 -7.556 26.578 1.00 81.12 92 GLY A C 1
ATOM 744 O O . GLY A 1 92 ? -17.312 -8.186 27.250 1.00 81.12 92 GLY A O 1
ATOM 745 N N . TRP A 1 93 ? -16.810 -6.990 25.410 1.00 81.19 93 TRP A N 1
ATOM 746 C CA . TRP A 1 93 ? -18.162 -6.988 24.858 1.00 81.19 93 TRP A CA 1
ATOM 747 C C . TRP A 1 93 ? -18.671 -8.392 24.541 1.00 81.19 93 TRP A C 1
ATOM 749 O O . TRP A 1 93 ? -19.768 -8.730 24.949 1.00 81.19 93 TRP A O 1
ATOM 759 N N . SER A 1 94 ? -17.876 -9.240 23.889 1.00 82.94 94 SER A N 1
ATOM 760 C CA . SER A 1 94 ? -18.277 -10.613 23.545 1.00 82.94 94 SER A CA 1
ATOM 761 C C . SER A 1 94 ? -18.700 -11.432 24.764 1.00 82.94 94 SER A C 1
ATOM 763 O O . SER A 1 94 ? -19.699 -12.139 24.699 1.00 82.94 94 SER A O 1
ATOM 765 N N . LYS A 1 95 ? -17.990 -11.300 25.894 1.00 84.56 95 LYS A N 1
ATOM 766 C CA . LYS A 1 95 ? -18.357 -11.970 27.152 1.00 84.56 95 LYS A CA 1
ATOM 767 C C . LYS A 1 95 ? -19.672 -11.443 27.719 1.00 84.56 95 LYS A C 1
ATOM 769 O O . LYS A 1 95 ? -20.499 -12.227 28.170 1.00 84.56 95 LYS A O 1
ATOM 774 N N . GLU A 1 96 ? -19.853 -10.126 27.697 1.00 79.69 96 GLU A N 1
ATOM 775 C CA . GLU A 1 96 ? -21.068 -9.497 28.210 1.00 79.69 96 GLU A CA 1
ATOM 776 C C . GLU A 1 96 ? -22.291 -9.829 27.349 1.00 79.69 96 GLU A C 1
ATOM 778 O O . GLU A 1 96 ? -23.350 -10.165 27.876 1.00 79.69 96 GLU A O 1
ATOM 783 N N . LEU A 1 97 ? -22.132 -9.807 26.027 1.00 79.56 97 LEU A N 1
ATOM 784 C CA . LEU A 1 97 ? -23.170 -10.169 25.067 1.00 79.56 97 LEU A CA 1
ATOM 785 C C . LEU A 1 97 ? -23.560 -11.646 25.192 1.00 79.56 97 LEU A C 1
ATOM 787 O O . LEU A 1 97 ? -24.742 -11.953 25.311 1.00 79.56 97 LEU A O 1
ATOM 791 N N . ALA A 1 98 ? -22.580 -12.550 25.272 1.00 80.94 98 ALA A N 1
ATOM 792 C CA . ALA A 1 98 ? -22.821 -13.974 25.503 1.00 80.94 98 ALA A CA 1
ATOM 793 C C . ALA A 1 98 ? -23.578 -14.233 26.815 1.00 80.94 98 ALA A C 1
ATOM 795 O O . ALA A 1 98 ? -24.528 -15.011 26.842 1.00 80.94 98 ALA A O 1
ATOM 796 N N . ARG A 1 99 ? -23.208 -13.528 27.894 1.00 81.50 99 ARG A N 1
ATOM 797 C CA . ARG A 1 99 ? -23.899 -13.604 29.190 1.00 81.50 99 ARG A CA 1
ATOM 798 C C . ARG A 1 99 ? -25.335 -13.086 29.110 1.00 81.50 99 ARG A C 1
ATOM 800 O O . ARG A 1 99 ? -26.219 -13.681 29.713 1.00 81.50 99 ARG A O 1
ATOM 807 N N . THR A 1 100 ? -25.547 -11.980 28.400 1.00 78.56 100 THR A N 1
ATOM 808 C CA . THR A 1 100 ? -26.854 -11.312 28.285 1.00 78.56 100 THR A CA 1
ATOM 809 C C . THR A 1 100 ? -27.829 -12.108 27.425 1.00 78.56 100 THR A C 1
ATOM 811 O O . THR A 1 100 ? -29.016 -12.149 27.726 1.00 78.56 100 THR A O 1
ATOM 814 N N . TRP A 1 101 ? -27.335 -12.738 26.361 1.00 78.88 101 TRP A N 1
ATOM 815 C CA . TRP A 1 101 ? -28.166 -13.434 25.379 1.00 78.88 101 TRP A CA 1
ATOM 816 C C . TRP A 1 101 ? -28.131 -14.959 25.508 1.00 78.88 101 TRP A C 1
ATOM 818 O O . TRP A 1 101 ? -28.807 -15.638 24.748 1.00 78.88 101 TRP A O 1
ATOM 828 N N . HIS A 1 102 ? -27.380 -15.496 26.474 1.00 75.00 102 HIS A N 1
ATOM 829 C CA . HIS A 1 102 ? -27.220 -16.934 26.720 1.00 75.00 102 HIS A CA 1
ATOM 830 C C . HIS A 1 102 ? -26.673 -17.730 25.516 1.00 75.00 102 HIS A C 1
ATOM 832 O O . HIS A 1 102 ? -27.059 -18.874 25.298 1.00 75.00 102 HIS A O 1
ATOM 838 N N . TYR A 1 103 ? -25.739 -17.138 24.763 1.00 78.44 103 TYR A N 1
ATOM 839 C CA . TYR A 1 103 ? -25.020 -17.783 23.651 1.00 78.44 103 TYR A CA 1
ATOM 840 C C . TYR A 1 103 ? -23.604 -18.210 24.052 1.00 78.44 103 TYR A C 1
ATOM 842 O O . TYR A 1 103 ? -23.028 -17.668 25.000 1.00 78.44 103 TYR A O 1
ATOM 850 N N . ASP A 1 104 ? -23.002 -19.133 23.292 1.00 81.62 104 ASP A N 1
ATOM 851 C CA . ASP A 1 104 ? -21.570 -19.407 23.414 1.00 81.62 104 ASP A CA 1
ATOM 852 C C . ASP A 1 104 ? -20.771 -18.153 23.016 1.00 81.62 104 ASP A C 1
ATOM 854 O O . ASP A 1 104 ? -21.020 -17.492 22.002 1.00 81.62 104 ASP A O 1
ATOM 858 N N . VAL A 1 105 ? -19.778 -17.815 23.838 1.00 83.94 105 VAL A N 1
ATOM 859 C CA . VAL A 1 105 ? -18.873 -16.690 23.592 1.00 83.94 105 VAL A CA 1
ATOM 860 C C . VAL A 1 105 ? -18.140 -16.856 22.253 1.00 83.94 105 VAL A C 1
ATOM 862 O O . VAL A 1 105 ? -17.883 -15.861 21.578 1.00 83.94 105 VAL A O 1
ATOM 865 N N . SER A 1 106 ? -17.803 -18.088 21.865 1.00 81.69 106 SER A N 1
ATOM 866 C CA . SER A 1 106 ? -17.163 -18.431 20.591 1.00 81.69 106 SER A CA 1
ATOM 867 C C . SER A 1 106 ? -18.044 -18.073 19.392 1.00 81.69 106 SER A C 1
ATOM 869 O O . SER A 1 106 ? -17.541 -17.535 18.403 1.00 81.69 106 SER A O 1
ATOM 871 N N . ASP A 1 107 ? -19.353 -18.305 19.486 1.00 78.25 107 ASP A N 1
ATOM 872 C CA . ASP A 1 107 ? -20.296 -18.015 18.399 1.00 78.25 107 ASP A CA 1
ATOM 873 C C . ASP A 1 107 ? -20.492 -16.506 18.247 1.00 78.25 107 ASP A C 1
ATOM 875 O O . ASP A 1 107 ? -20.386 -15.964 17.146 1.00 78.25 107 ASP A O 1
ATOM 879 N N . ILE A 1 108 ? -20.644 -15.799 19.374 1.00 79.81 108 ILE A N 1
ATOM 880 C CA . ILE A 1 108 ? -20.694 -14.332 19.397 1.00 79.81 108 ILE A CA 1
ATOM 881 C C . ILE A 1 108 ? -19.429 -13.743 18.766 1.00 79.81 108 ILE A C 1
ATOM 883 O O . ILE A 1 108 ? -19.513 -12.843 17.933 1.00 79.81 108 ILE A O 1
ATOM 887 N N . ARG A 1 109 ? -18.244 -14.246 19.127 1.00 85.50 109 ARG A N 1
ATOM 888 C CA . ARG A 1 109 ? -16.975 -13.757 18.566 1.00 85.50 109 ARG A CA 1
ATOM 889 C C . ARG A 1 109 ? -16.845 -14.049 17.076 1.00 85.50 109 ARG A C 1
ATOM 891 O O . ARG A 1 109 ? -16.363 -13.182 16.351 1.00 85.50 109 ARG A O 1
ATOM 898 N N . SER A 1 110 ? -17.304 -15.211 16.620 1.00 81.62 110 SER A N 1
ATOM 899 C CA . SER A 1 110 ? -17.320 -15.569 15.196 1.00 81.62 110 SER A CA 1
ATOM 900 C C . SER A 1 110 ? -18.209 -14.613 14.401 1.00 81.62 110 SER A C 1
ATOM 902 O O . SER A 1 110 ? -17.733 -14.003 13.445 1.00 81.62 110 SER A O 1
ATOM 904 N N . ALA A 1 111 ? -19.429 -14.354 14.881 1.00 79.31 111 ALA A N 1
ATOM 905 C CA . ALA A 1 111 ? -20.345 -13.392 14.270 1.00 79.31 111 ALA A CA 1
ATOM 906 C C . ALA A 1 111 ? -19.787 -11.953 14.267 1.00 79.31 111 ALA A C 1
ATOM 908 O O . ALA A 1 111 ? -19.995 -11.195 13.317 1.00 79.31 111 ALA A O 1
ATOM 909 N N . MET A 1 112 ? -19.034 -11.563 15.304 1.00 84.31 112 MET A N 1
ATOM 910 C CA . MET A 1 112 ? -18.349 -10.264 15.340 1.00 84.31 112 MET A CA 1
ATOM 911 C C . MET A 1 112 ? -17.253 -10.151 14.274 1.00 84.31 112 MET A C 1
ATOM 913 O O . MET A 1 112 ? -17.169 -9.125 13.597 1.00 84.31 112 MET A O 1
ATOM 917 N N . ILE A 1 113 ? -16.413 -11.180 14.114 1.00 84.50 113 ILE A N 1
ATOM 918 C CA . ILE A 1 113 ? -15.361 -11.189 13.084 1.00 84.50 113 ILE A CA 1
ATOM 919 C C . ILE A 1 113 ? -15.974 -11.199 11.688 1.00 84.50 113 ILE A C 1
ATOM 921 O O . ILE A 1 113 ? -15.540 -10.428 10.835 1.00 84.50 113 ILE A O 1
ATOM 925 N N . GLU A 1 114 ? -17.010 -12.003 11.468 1.00 82.50 114 GLU A N 1
ATOM 926 C CA . GLU A 1 114 ? -17.723 -12.052 10.195 1.00 82.50 114 GLU A CA 1
ATOM 927 C C . GLU A 1 114 ? -18.337 -10.691 9.846 1.00 82.50 114 GLU A C 1
ATOM 929 O O . GLU A 1 114 ? -18.125 -10.181 8.748 1.00 82.50 114 GLU A O 1
ATOM 934 N N . GLY A 1 115 ? -18.994 -10.030 10.805 1.00 81.88 115 GLY A N 1
ATOM 935 C CA . GLY A 1 115 ? -19.512 -8.675 10.618 1.00 81.88 115 GLY A CA 1
ATOM 936 C C . GLY A 1 115 ? -18.412 -7.652 10.298 1.00 81.88 115 GLY A C 1
ATOM 937 O O . GLY A 1 115 ? -18.579 -6.814 9.407 1.00 81.88 115 GLY A O 1
ATOM 938 N N . ALA A 1 116 ? -17.264 -7.728 10.978 1.00 84.25 116 ALA A N 1
ATOM 939 C CA . ALA A 1 116 ? -16.118 -6.864 10.695 1.00 84.25 116 ALA A CA 1
ATOM 940 C C . ALA A 1 116 ? -15.548 -7.101 9.283 1.00 84.25 116 ALA A C 1
ATOM 942 O O . ALA A 1 116 ? -15.262 -6.140 8.566 1.00 84.25 116 ALA A O 1
ATOM 943 N N . LEU A 1 117 ? -15.426 -8.363 8.862 1.00 82.38 117 LEU A N 1
ATOM 944 C CA . LEU A 1 117 ? -14.968 -8.746 7.526 1.00 82.38 117 LEU A CA 1
ATOM 945 C C . LEU A 1 117 ? -15.972 -8.350 6.438 1.00 82.38 117 LEU A C 1
ATOM 947 O O . LEU A 1 117 ? -15.575 -7.836 5.395 1.00 82.38 117 LEU A O 1
ATOM 951 N N . ALA A 1 118 ? -17.272 -8.489 6.691 1.00 79.88 118 ALA A N 1
ATOM 952 C CA . ALA A 1 118 ? -18.306 -8.023 5.775 1.00 79.88 118 ALA A CA 1
ATOM 953 C C . ALA A 1 118 ? -18.186 -6.509 5.532 1.00 79.88 118 ALA A C 1
ATOM 955 O O . ALA A 1 118 ? -18.280 -6.050 4.393 1.00 79.88 118 ALA A O 1
ATOM 956 N N . ALA A 1 119 ? -17.908 -5.718 6.576 1.00 84.31 119 ALA A N 1
ATOM 957 C CA . ALA A 1 119 ? -17.598 -4.295 6.420 1.00 84.31 119 ALA A CA 1
ATOM 958 C C . ALA A 1 119 ? -16.314 -4.069 5.614 1.00 84.31 119 ALA A C 1
ATOM 960 O O . ALA A 1 119 ? -16.265 -3.184 4.768 1.00 84.31 119 ALA A O 1
ATOM 961 N N . TRP A 1 120 ? -15.278 -4.866 5.865 1.00 82.25 120 TRP A N 1
ATOM 962 C CA . TRP A 1 120 ? -14.007 -4.755 5.160 1.00 82.25 120 TRP A CA 1
ATOM 963 C C . TRP A 1 120 ? -14.163 -4.930 3.645 1.00 82.25 120 TRP A C 1
ATOM 965 O O . TRP A 1 120 ? -13.697 -4.077 2.885 1.00 82.25 120 TRP A O 1
ATOM 975 N N . PHE A 1 121 ? -14.853 -5.995 3.226 1.00 79.94 121 PHE A N 1
ATOM 976 C CA . PHE A 1 121 ? -15.029 -6.356 1.819 1.00 79.94 121 PHE A CA 1
ATOM 977 C C . PHE A 1 121 ? -16.098 -5.530 1.095 1.00 79.94 121 PHE A C 1
ATOM 979 O O . PHE A 1 121 ? -15.976 -5.311 -0.106 1.00 79.94 121 PHE A O 1
ATOM 986 N N . SER A 1 122 ? -17.126 -5.044 1.798 1.00 75.31 122 SER A N 1
ATOM 987 C CA . SER A 1 122 ? -18.187 -4.222 1.183 1.00 75.31 122 SER A CA 1
ATOM 988 C C . SER A 1 122 ? -17.790 -2.762 0.964 1.00 75.31 122 SER A C 1
ATOM 990 O O . SER A 1 122 ? -18.439 -2.050 0.198 1.00 75.31 122 SER A O 1
ATOM 992 N N . LEU A 1 123 ? -16.749 -2.289 1.650 1.00 76.62 123 LEU A N 1
ATOM 993 C CA . LEU A 1 123 ? -16.355 -0.890 1.617 1.00 76.62 123 LEU A CA 1
ATOM 994 C C . LEU A 1 123 ? -15.294 -0.618 0.541 1.00 76.62 123 LEU A C 1
ATOM 996 O O . LEU A 1 123 ? -14.255 -1.289 0.518 1.00 76.62 123 LEU A O 1
ATOM 1000 N N . PRO A 1 124 ? -15.498 0.415 -0.304 1.00 70.31 124 PRO A N 1
ATOM 1001 C CA . PRO A 1 124 ? -14.529 0.788 -1.321 1.00 70.31 124 PRO A CA 1
ATOM 1002 C C . PRO A 1 124 ? -13.197 1.174 -0.687 1.00 70.31 124 PRO A C 1
ATOM 1004 O O . PRO A 1 124 ? -13.127 1.669 0.443 1.00 70.31 124 PRO A O 1
ATOM 1007 N N . SER A 1 125 ? -12.130 0.986 -1.456 1.00 63.19 125 SER A N 1
ATOM 1008 C CA . SER A 1 125 ? -10.762 1.258 -1.040 1.00 63.19 125 SER A CA 1
ATOM 1009 C C . SER A 1 125 ? -10.611 2.673 -0.449 1.00 63.19 125 SER A C 1
ATOM 1011 O O . SER A 1 125 ? -10.077 2.785 0.647 1.00 63.19 125 SER A O 1
ATOM 1013 N N . GLY A 1 126 ? -11.131 3.739 -1.055 1.00 65.81 126 GLY A N 1
ATOM 1014 C CA . GLY A 1 126 ? -10.848 5.133 -0.648 1.00 65.81 126 GLY A CA 1
ATOM 1015 C C . GLY A 1 126 ? -11.293 5.615 0.752 1.00 65.81 126 GLY A C 1
ATOM 1016 O O . GLY A 1 126 ? -11.061 6.774 1.089 1.00 65.81 126 GLY A O 1
ATOM 1017 N N . ILE A 1 127 ? -11.930 4.791 1.589 1.00 75.44 127 ILE A N 1
ATOM 1018 C CA . ILE A 1 127 ? -12.495 5.240 2.876 1.00 75.44 127 ILE A CA 1
ATOM 1019 C C . ILE A 1 127 ? -11.406 5.593 3.909 1.00 75.44 127 ILE A C 1
ATOM 1021 O O . ILE A 1 127 ? -10.424 4.862 4.026 1.00 75.44 127 ILE A O 1
ATOM 1025 N N . PRO A 1 128 ? -11.576 6.671 4.715 1.00 77.81 128 PRO A N 1
ATOM 1026 C CA . PRO A 1 128 ? -10.621 7.013 5.768 1.00 77.81 128 PRO A CA 1
ATOM 1027 C C . PRO A 1 128 ? -10.534 5.909 6.821 1.00 77.81 128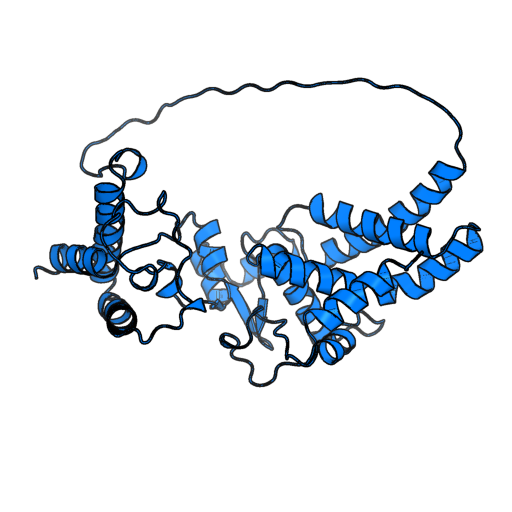 PRO A C 1
ATOM 1029 O O . PRO A 1 128 ? -11.572 5.442 7.297 1.00 77.81 128 PRO A O 1
ATOM 1032 N N . SER A 1 129 ? -9.327 5.594 7.294 1.00 77.81 129 SER A N 1
ATOM 1033 C CA . SER A 1 129 ? -9.083 4.504 8.254 1.00 77.81 129 SER A CA 1
ATOM 1034 C C . SER A 1 129 ? -9.921 4.606 9.528 1.00 77.81 129 SER A C 1
ATOM 1036 O O . SER A 1 129 ? -10.394 3.598 10.046 1.00 77.81 129 SER A O 1
ATOM 1038 N N . LYS A 1 130 ? -10.183 5.829 10.015 1.00 79.25 130 LYS A N 1
ATOM 1039 C CA . LYS A 1 130 ? -11.084 6.048 11.157 1.00 79.25 130 LYS A CA 1
ATOM 1040 C C . LYS A 1 130 ? -12.523 5.623 10.845 1.00 79.25 130 LYS A C 1
ATOM 1042 O O . LYS A 1 130 ? -13.136 4.921 11.638 1.00 79.25 130 LYS A O 1
ATOM 1047 N N . LYS A 1 131 ? -13.058 6.035 9.692 1.00 82.19 131 LYS A N 1
ATOM 1048 C CA . LYS A 1 131 ? -14.432 5.707 9.280 1.00 82.19 131 LYS A CA 1
ATOM 1049 C C . LYS A 1 131 ? -14.578 4.210 9.004 1.00 82.19 131 LYS A C 1
ATOM 1051 O O . LYS A 1 131 ? -15.607 3.627 9.334 1.00 82.19 131 LYS A O 1
ATOM 1056 N N . LEU A 1 132 ? -13.552 3.596 8.421 1.00 82.00 132 LEU A N 1
ATOM 1057 C CA . LEU A 1 132 ? -13.496 2.155 8.217 1.00 82.00 132 LEU A CA 1
ATOM 1058 C C . LEU A 1 132 ? -13.514 1.406 9.550 1.00 82.00 132 LEU A C 1
ATOM 1060 O O . LEU A 1 132 ? -14.371 0.550 9.730 1.00 82.00 132 LEU A O 1
ATOM 1064 N N . LEU A 1 133 ? -12.648 1.784 10.495 1.00 81.94 133 LEU A N 1
ATOM 1065 C CA . LEU A 1 133 ? -12.647 1.230 11.848 1.00 81.94 133 LEU A CA 1
ATOM 1066 C C . LEU A 1 133 ? -14.031 1.347 12.499 1.00 81.94 133 LEU A C 1
ATOM 1068 O O . LEU A 1 133 ? -14.575 0.345 12.955 1.00 81.94 133 LEU A O 1
ATOM 1072 N N . ASP A 1 134 ? -14.628 2.541 12.499 1.00 84.56 134 ASP A N 1
ATOM 1073 C CA . ASP A 1 134 ? -15.950 2.767 13.095 1.00 84.56 134 ASP A CA 1
ATOM 1074 C C . ASP A 1 134 ? -17.021 1.874 12.434 1.00 84.56 134 ASP A C 1
ATOM 1076 O O . ASP A 1 134 ? -17.887 1.317 13.114 1.00 84.56 134 ASP A O 1
ATOM 1080 N N . THR A 1 135 ? -16.932 1.667 11.116 1.00 86.00 135 THR A N 1
ATOM 1081 C CA . THR A 1 135 ? -17.867 0.809 10.372 1.00 86.00 135 THR A CA 1
ATOM 1082 C C . THR A 1 135 ? -17.640 -0.676 10.656 1.00 86.00 135 THR A C 1
ATOM 1084 O O . THR A 1 135 ? -18.614 -1.394 10.878 1.00 86.00 135 THR A O 1
ATOM 1087 N N . MET A 1 136 ? -16.386 -1.138 10.711 1.00 86.44 136 MET A N 1
ATOM 1088 C CA . MET A 1 136 ? -16.037 -2.517 11.080 1.00 86.44 136 MET A CA 1
ATOM 1089 C C . MET A 1 136 ? -16.508 -2.839 12.496 1.00 86.44 136 MET A C 1
ATOM 1091 O O . MET A 1 136 ? -17.158 -3.859 12.702 1.00 86.44 136 MET A O 1
ATOM 1095 N N . MET A 1 137 ? -16.264 -1.939 13.454 1.00 85.88 137 MET A N 1
ATOM 1096 C CA . MET A 1 137 ? -16.761 -2.070 14.825 1.00 85.88 137 MET A CA 1
ATOM 1097 C C . MET A 1 137 ? -18.291 -2.144 14.843 1.00 85.88 137 MET A C 1
ATOM 1099 O O . MET A 1 137 ? -18.862 -3.049 15.445 1.00 85.88 137 MET A O 1
ATOM 1103 N N . THR A 1 138 ? -18.967 -1.229 14.142 1.00 88.19 138 THR A N 1
ATOM 1104 C CA . THR A 1 138 ? -20.437 -1.197 14.077 1.00 88.19 138 THR A CA 1
ATOM 1105 C C . THR A 1 138 ? -21.011 -2.486 13.491 1.00 88.19 138 THR A C 1
ATOM 1107 O O . THR A 1 138 ? -21.970 -3.035 14.035 1.00 88.19 138 THR A O 1
ATOM 1110 N N . ARG A 1 139 ? -20.423 -2.996 12.403 1.00 87.94 139 ARG A N 1
ATOM 1111 C CA . ARG A 1 139 ? -20.869 -4.234 11.756 1.00 87.94 139 ARG A CA 1
ATOM 1112 C C . ARG A 1 139 ? -20.531 -5.479 12.568 1.00 87.94 139 ARG A C 1
ATOM 1114 O O . ARG A 1 139 ? -21.346 -6.389 12.573 1.00 87.94 139 ARG A O 1
ATOM 1121 N N . ALA A 1 140 ? -19.428 -5.495 13.315 1.00 86.25 140 ALA A N 1
ATOM 1122 C CA . ALA A 1 140 ? -19.135 -6.563 14.270 1.00 86.25 140 ALA A CA 1
ATOM 1123 C C . ALA A 1 140 ? -20.239 -6.681 15.334 1.00 86.25 140 ALA A C 1
ATOM 1125 O O . ALA A 1 140 ? -20.766 -7.763 15.582 1.00 86.25 140 ALA A O 1
ATOM 1126 N N . PHE A 1 141 ? -20.661 -5.553 15.917 1.00 85.06 141 PHE A N 1
ATOM 1127 C CA . PHE A 1 141 ? -21.774 -5.542 16.872 1.00 85.06 141 PHE A CA 1
ATOM 1128 C C . PHE A 1 141 ? -23.115 -5.903 16.229 1.00 85.06 141 PHE A C 1
ATOM 1130 O O . PHE A 1 141 ? -23.935 -6.566 16.860 1.00 85.06 141 PHE A O 1
ATOM 1137 N N . ALA A 1 142 ? -23.353 -5.469 14.989 1.00 86.38 142 ALA A N 1
ATOM 1138 C CA . ALA A 1 142 ? -24.554 -5.847 14.252 1.00 86.38 142 ALA A CA 1
ATOM 1139 C C . ALA A 1 142 ? -24.590 -7.354 13.955 1.00 86.38 142 ALA A C 1
ATOM 1141 O O . ALA A 1 142 ? -25.637 -7.958 14.140 1.00 86.38 142 ALA A O 1
ATOM 1142 N N . GLY A 1 143 ? -23.460 -7.963 13.578 1.00 82.62 143 GLY A N 1
ATOM 1143 C CA . GLY A 1 143 ? -23.347 -9.409 13.366 1.00 82.62 143 GLY A CA 1
ATOM 1144 C C . GLY A 1 143 ? -23.658 -10.203 14.634 1.00 82.62 143 GLY A C 1
ATOM 1145 O O . GLY A 1 143 ? -24.484 -11.109 14.604 1.00 82.62 143 GLY A O 1
ATOM 1146 N N . ALA A 1 144 ? -23.092 -9.795 15.776 1.00 81.75 144 ALA A N 1
ATOM 1147 C CA . ALA A 1 144 ? -23.401 -10.415 17.067 1.00 81.75 144 ALA A CA 1
ATOM 1148 C C . ALA A 1 144 ? -24.890 -10.324 17.443 1.00 81.75 144 ALA A C 1
ATOM 1150 O O . ALA A 1 144 ? -25.442 -11.283 17.970 1.00 81.75 144 ALA A O 1
ATOM 1151 N N . ARG A 1 145 ? -25.545 -9.185 17.172 1.00 80.44 145 ARG A N 1
ATOM 1152 C CA . ARG A 1 145 ? -26.995 -9.029 17.391 1.00 80.44 145 ARG A CA 1
ATOM 1153 C C . ARG A 1 145 ? -27.820 -9.882 16.431 1.00 80.44 145 ARG A C 1
ATOM 1155 O O . ARG A 1 145 ? -28.746 -10.549 16.875 1.00 80.44 145 ARG A O 1
ATOM 1162 N N . GLY A 1 146 ? -27.452 -9.898 15.151 1.00 76.44 146 GLY A N 1
ATOM 1163 C CA . GLY A 1 146 ? -28.137 -10.679 14.122 1.00 76.44 146 GLY A CA 1
ATOM 1164 C C . GLY A 1 146 ? -28.137 -12.178 14.419 1.00 76.44 146 GLY A C 1
ATOM 1165 O O . GLY A 1 146 ? -29.139 -12.835 14.171 1.00 76.44 146 GLY A O 1
ATOM 1166 N N . LEU A 1 147 ? -27.068 -12.706 15.030 1.00 77.50 147 LEU A N 1
ATOM 1167 C CA . LEU A 1 147 ? -27.023 -14.095 15.503 1.00 77.50 147 LEU A CA 1
ATOM 1168 C C . LEU A 1 147 ? -28.148 -14.403 16.508 1.00 77.50 147 LEU A C 1
ATOM 1170 O O . LEU A 1 147 ? -28.815 -15.428 16.404 1.00 77.50 147 LEU A O 1
ATOM 1174 N N . VAL A 1 148 ? -28.381 -13.498 17.462 1.00 66.88 148 VAL A N 1
ATOM 1175 C CA . VAL A 1 148 ? -29.410 -13.662 18.502 1.00 66.88 148 VAL A CA 1
ATOM 1176 C C . VAL A 1 148 ? -30.812 -13.511 17.925 1.00 66.88 148 VAL A C 1
ATOM 1178 O O . VAL A 1 148 ? -31.706 -14.286 18.261 1.00 66.88 148 VAL A O 1
ATOM 1181 N N . GLU A 1 149 ? -30.999 -12.539 17.034 1.00 68.12 149 GLU A N 1
ATOM 1182 C CA . GLU A 1 149 ? -32.270 -12.301 16.346 1.00 68.12 149 GLU A CA 1
ATOM 1183 C C . GLU A 1 149 ? -32.640 -13.478 15.425 1.00 68.12 149 GLU A C 1
ATOM 1185 O O . GLU A 1 149 ? -33.797 -13.896 15.404 1.00 68.12 149 GLU A O 1
ATOM 1190 N N . ALA A 1 150 ? -31.658 -14.080 14.745 1.00 59.72 150 ALA A N 1
ATOM 1191 C CA . ALA A 1 150 ? -31.852 -15.259 13.903 1.00 59.72 150 ALA A CA 1
ATOM 1192 C C . ALA A 1 150 ? -32.222 -16.515 14.711 1.00 59.72 150 ALA A C 1
ATOM 1194 O O . ALA A 1 150 ? -33.083 -17.277 14.280 1.00 59.72 150 ALA A O 1
ATOM 1195 N N . GLY A 1 151 ? -31.644 -16.715 15.903 1.00 50.31 151 GLY A N 1
ATOM 1196 C CA . GLY A 1 151 ? -32.032 -17.823 16.788 1.00 50.31 151 GLY A CA 1
ATOM 1197 C C . GLY A 1 151 ? -33.357 -17.614 17.535 1.00 50.31 151 GLY A C 1
ATOM 1198 O O . GLY A 1 151 ? -33.887 -18.562 18.105 1.00 50.31 151 GLY A O 1
ATOM 1199 N N . SER A 1 152 ? -33.913 -16.396 17.521 1.00 43.88 152 SER A N 1
ATOM 1200 C CA . SER A 1 152 ? -35.231 -16.069 18.090 1.00 43.88 152 SER A CA 1
ATOM 1201 C C . SER A 1 152 ? -36.374 -16.151 17.067 1.00 43.88 152 SER A C 1
ATOM 1203 O O . SER A 1 152 ? -37.537 -16.007 17.447 1.00 43.88 152 SER A O 1
ATOM 1205 N N . SER A 1 153 ? -36.070 -16.350 15.783 1.00 34.22 153 SER A N 1
ATOM 1206 C CA . 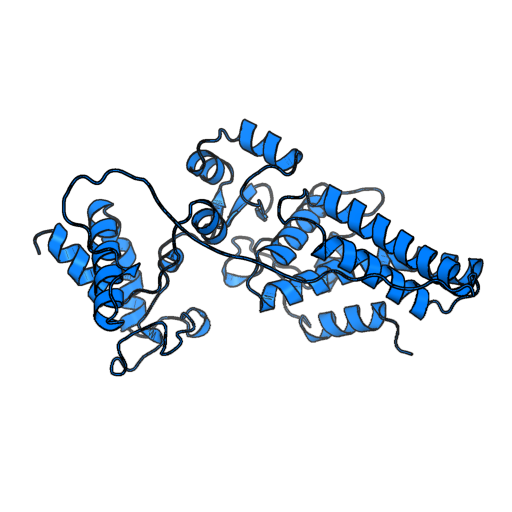SER A 1 153 ? -37.035 -16.298 14.687 1.00 34.22 153 SER A CA 1
ATOM 1207 C C . SER A 1 153 ? -37.044 -17.613 13.908 1.00 34.22 153 SER A C 1
ATOM 1209 O O . SER A 1 153 ? -36.496 -17.703 12.811 1.00 34.22 153 SER A O 1
ATOM 1211 N N . GLU A 1 154 ? -37.744 -18.629 14.418 1.00 32.72 154 GLU A N 1
ATOM 1212 C CA . GLU A 1 154 ? -38.295 -19.663 13.537 1.00 32.72 154 GLU A CA 1
ATOM 1213 C C . GLU A 1 154 ? -39.498 -19.068 12.791 1.00 32.72 154 GLU A C 1
ATOM 1215 O O . GLU A 1 154 ? -40.644 -19.155 13.230 1.00 32.72 154 GLU A O 1
ATOM 1220 N N . THR A 1 155 ? -39.257 -18.405 11.657 1.00 30.23 155 THR A N 1
ATOM 1221 C CA . THR A 1 155 ? -40.288 -18.270 10.619 1.00 30.23 155 THR A CA 1
ATOM 1222 C C . THR A 1 155 ? -39.706 -18.063 9.225 1.00 30.23 155 THR A C 1
ATOM 1224 O O . THR A 1 155 ? -38.776 -17.300 8.988 1.00 30.23 155 THR A O 1
ATOM 1227 N N . CYS A 1 156 ? -40.316 -18.820 8.321 1.00 27.42 156 CYS A N 1
ATOM 1228 C CA . CYS A 1 156 ? -40.108 -18.970 6.891 1.00 27.42 156 CYS A CA 1
ATOM 1229 C C . CYS A 1 156 ? -40.478 -17.711 6.084 1.00 27.42 156 CYS A C 1
ATOM 1231 O O . CYS A 1 156 ? -41.520 -17.122 6.360 1.00 27.42 156 CYS A O 1
ATOM 1233 N N . ALA A 1 157 ? -39.709 -17.390 5.032 1.00 27.53 157 ALA A N 1
ATOM 1234 C CA . ALA A 1 157 ? -40.242 -17.105 3.687 1.00 27.53 157 ALA A CA 1
ATOM 1235 C C . ALA A 1 157 ? -39.134 -16.928 2.618 1.00 27.53 157 ALA A C 1
ATOM 1237 O O . ALA A 1 157 ? -38.380 -15.963 2.626 1.00 27.53 157 ALA A O 1
ATOM 1238 N N . VAL A 1 158 ? -39.083 -17.919 1.722 1.00 25.83 158 VAL A N 1
ATOM 1239 C CA . VAL A 1 158 ? -39.025 -17.913 0.240 1.00 25.83 158 VAL A CA 1
ATOM 1240 C C . VAL A 1 158 ? -38.275 -16.811 -0.553 1.00 25.83 158 VAL A C 1
ATOM 1242 O O . VAL A 1 158 ? -38.530 -15.619 -0.445 1.00 25.83 158 VAL A O 1
ATOM 1245 N N . SER A 1 159 ? -37.445 -17.345 -1.463 1.00 32.56 159 SER A N 1
ATOM 1246 C CA . SER A 1 159 ? -36.747 -16.856 -2.673 1.00 32.56 159 SER A CA 1
ATOM 1247 C C . SER A 1 159 ? -37.419 -15.801 -3.579 1.00 32.56 159 SER A C 1
ATOM 1249 O O . SER A 1 159 ? -38.638 -15.804 -3.725 1.00 32.56 159 SER A O 1
ATOM 1251 N N . ALA A 1 160 ? -36.597 -15.041 -4.326 1.00 29.00 160 ALA A N 1
ATOM 1252 C CA . ALA A 1 160 ? -36.738 -14.870 -5.785 1.00 29.00 160 ALA A CA 1
ATOM 1253 C C . ALA A 1 160 ? -35.414 -14.408 -6.439 1.00 29.00 160 ALA A C 1
ATOM 1255 O O . ALA A 1 160 ? -34.680 -13.592 -5.880 1.00 29.00 160 ALA A O 1
ATOM 1256 N N . GLU A 1 161 ? -35.126 -14.962 -7.619 1.00 30.16 161 GLU A N 1
ATOM 1257 C CA . GLU A 1 161 ? -33.918 -14.794 -8.434 1.00 30.16 161 GLU A CA 1
ATOM 1258 C C . GLU A 1 161 ? -33.768 -13.412 -9.105 1.00 30.16 161 GLU A C 1
ATOM 1260 O O . GLU A 1 161 ? -34.755 -12.719 -9.335 1.00 30.16 161 GLU A O 1
ATOM 1265 N N . TYR A 1 162 ? -32.548 -13.084 -9.564 1.00 27.17 162 TYR A N 1
ATOM 1266 C CA . TYR A 1 162 ? -32.326 -12.824 -10.998 1.00 27.17 162 TYR A CA 1
ATOM 1267 C C . TYR A 1 162 ? -30.840 -12.939 -11.390 1.00 27.17 162 TYR A C 1
ATOM 1269 O O . TYR A 1 162 ? -29.956 -12.396 -10.727 1.00 27.17 162 TYR A O 1
ATOM 1277 N N . LEU A 1 163 ? -30.587 -13.638 -12.498 1.00 26.81 163 LEU A N 1
ATOM 1278 C CA . LEU A 1 163 ? -29.326 -13.675 -13.242 1.00 26.81 163 LEU A CA 1
ATOM 1279 C C . LEU A 1 163 ? -29.484 -12.918 -14.575 1.00 26.81 163 LEU A C 1
ATOM 1281 O O . LEU A 1 163 ? -30.585 -12.817 -15.107 1.00 26.81 163 LEU A O 1
ATOM 1285 N N . ILE A 1 164 ? -28.322 -12.586 -15.149 1.00 26.70 164 ILE A N 1
ATOM 1286 C CA . ILE A 1 164 ? -27.949 -12.477 -16.578 1.00 26.70 164 ILE A CA 1
ATOM 1287 C C . ILE A 1 164 ? -27.475 -11.081 -17.035 1.00 26.70 164 ILE A C 1
ATOM 1289 O O . ILE A 1 164 ? -28.061 -10.044 -16.745 1.00 26.70 164 ILE A O 1
ATOM 1293 N N . ALA A 1 165 ? -26.330 -11.153 -17.721 1.00 31.42 165 ALA A N 1
ATOM 1294 C CA . ALA A 1 165 ? -25.444 -10.147 -18.292 1.00 31.42 165 ALA A CA 1
ATOM 1295 C C . ALA A 1 165 ? -25.940 -9.528 -19.613 1.00 31.42 165 ALA A C 1
ATOM 1297 O O . ALA A 1 165 ? -26.844 -10.079 -20.229 1.00 31.42 165 ALA A O 1
ATOM 1298 N N . ASP A 1 166 ? -25.254 -8.479 -20.097 1.00 25.52 166 ASP A N 1
ATOM 1299 C CA . ASP A 1 166 ? -24.746 -8.470 -21.481 1.00 25.52 166 ASP A CA 1
ATOM 1300 C C . ASP A 1 166 ? -23.664 -7.403 -21.745 1.00 25.52 166 ASP A C 1
ATOM 1302 O O . ASP A 1 166 ? -23.551 -6.407 -21.027 1.00 25.52 166 ASP A O 1
ATOM 1306 N N . ALA A 1 167 ? -22.865 -7.653 -22.787 1.00 23.98 167 ALA A N 1
ATOM 1307 C CA . ALA A 1 167 ? -21.750 -6.853 -23.301 1.00 23.98 167 ALA A CA 1
ATOM 1308 C C . ALA A 1 167 ? -21.974 -6.442 -24.776 1.00 23.98 167 ALA A C 1
ATOM 1310 O O . ALA A 1 167 ? -22.592 -7.206 -25.507 1.00 23.98 167 ALA A O 1
ATOM 1311 N N . ALA A 1 168 ? -21.425 -5.286 -25.204 1.00 25.83 168 ALA A N 1
ATOM 1312 C CA . ALA A 1 168 ? -20.932 -4.899 -26.560 1.00 25.83 168 ALA A CA 1
ATOM 1313 C C . ALA A 1 168 ? -20.690 -3.358 -26.590 1.00 25.83 168 ALA A C 1
ATOM 1315 O O . ALA A 1 168 ? -21.547 -2.625 -26.106 1.00 25.83 168 ALA A O 1
ATOM 1316 N N . HIS A 1 169 ? -19.476 -2.826 -26.846 1.00 25.19 169 HIS A N 1
ATOM 1317 C CA . HIS A 1 169 ? -18.871 -2.381 -28.141 1.00 25.19 169 HIS A CA 1
ATOM 1318 C C . HIS A 1 169 ? -19.702 -1.320 -28.910 1.00 25.19 169 HIS A C 1
ATOM 1320 O O . HIS A 1 169 ? -20.910 -1.476 -28.996 1.00 25.19 169 HIS A O 1
ATOM 1326 N N . GLU A 1 170 ? -19.189 -0.242 -29.527 1.00 26.94 170 GLU A N 1
ATOM 1327 C CA . GLU A 1 170 ? -17.845 0.324 -29.771 1.00 26.94 170 GLU A CA 1
ATOM 1328 C C . GLU A 1 170 ? -17.985 1.792 -30.281 1.00 26.94 170 GLU A C 1
ATOM 1330 O O . GLU A 1 170 ? -19.051 2.177 -30.749 1.00 26.94 170 GLU A O 1
ATOM 1335 N N . GLU A 1 171 ? -16.881 2.545 -30.162 1.00 29.25 171 GLU A N 1
ATOM 1336 C CA . GLU A 1 171 ? -16.333 3.661 -30.978 1.00 29.25 171 GLU A CA 1
ATOM 1337 C C . GLU A 1 171 ? -17.138 4.893 -31.461 1.00 29.25 171 GLU A C 1
ATOM 1339 O O . GLU A 1 171 ? -18.140 4.808 -32.157 1.00 29.25 171 GLU A O 1
ATOM 1344 N N . ASP A 1 172 ? -16.533 6.071 -31.225 1.00 25.62 172 ASP A N 1
ATOM 1345 C CA . ASP A 1 172 ? -16.149 7.001 -32.304 1.00 25.62 172 ASP A CA 1
ATOM 1346 C C . ASP A 1 172 ? -15.023 7.943 -31.816 1.00 25.62 172 ASP A C 1
ATOM 1348 O O . ASP A 1 172 ? -15.199 8.715 -30.870 1.00 25.62 172 ASP A O 1
ATOM 1352 N N . SER A 1 173 ? -13.840 7.888 -32.440 1.00 29.52 173 SER A N 1
ATOM 1353 C CA . SER A 1 173 ? -12.808 8.925 -32.295 1.00 29.52 173 SER A CA 1
ATOM 1354 C C . SER A 1 173 ? -12.014 9.070 -33.590 1.00 29.52 173 SER A C 1
ATOM 1356 O O . SER A 1 173 ? -11.430 8.123 -34.113 1.00 29.52 173 SER A O 1
ATOM 1358 N N . THR A 1 174 ? -12.013 10.288 -34.124 1.00 30.02 174 THR A N 1
ATOM 1359 C CA . THR A 1 174 ? -11.365 10.669 -35.380 1.00 30.02 174 THR A CA 1
ATOM 1360 C C . THR A 1 174 ? -9.840 10.617 -35.277 1.00 30.02 174 THR A C 1
ATOM 1362 O O . THR A 1 174 ? -9.234 11.331 -34.477 1.00 30.02 174 THR A O 1
ATOM 1365 N N . LEU A 1 175 ? -9.228 9.797 -36.134 1.00 26.59 175 LEU A N 1
ATOM 1366 C CA . LEU A 1 175 ? -7.785 9.594 -36.271 1.00 26.59 175 LEU A CA 1
ATOM 1367 C C . LEU A 1 175 ? -7.079 10.749 -37.002 1.00 26.59 175 LEU A C 1
ATOM 1369 O O . LEU A 1 175 ? -7.563 11.252 -38.014 1.00 26.59 175 LEU A O 1
ATOM 1373 N N . CYS A 1 176 ? -5.857 11.061 -36.557 1.00 26.28 176 CYS A N 1
ATOM 1374 C CA . CYS A 1 176 ? -4.814 11.682 -37.375 1.00 26.28 176 CYS A CA 1
ATOM 1375 C C . CYS A 1 176 ? -3.507 10.868 -37.239 1.00 26.28 176 CYS A C 1
ATOM 1377 O O . CYS A 1 176 ? -3.121 10.482 -36.136 1.00 26.28 176 CYS A O 1
ATOM 1379 N N . ALA A 1 177 ? -2.888 10.568 -38.385 1.00 30.25 177 ALA A N 1
ATOM 1380 C CA . ALA A 1 177 ? -1.691 9.743 -38.619 1.00 30.25 177 ALA A CA 1
ATOM 1381 C C . ALA A 1 177 ? -0.414 10.371 -38.018 1.00 30.25 177 ALA A C 1
ATOM 1383 O O . ALA A 1 177 ? -0.368 11.581 -37.837 1.00 30.25 177 ALA A O 1
ATOM 1384 N N . SER A 1 178 ? 0.715 9.724 -37.721 1.00 32.88 178 SER A N 1
ATOM 1385 C CA . SER A 1 178 ? 1.346 8.393 -37.853 1.00 32.88 178 SER A CA 1
ATOM 1386 C C . SER A 1 178 ? 2.634 8.566 -37.015 1.00 32.88 178 SER A C 1
ATOM 1388 O O . SER A 1 178 ? 3.244 9.626 -37.104 1.00 32.88 178 SER A O 1
ATOM 1390 N N . SER A 1 179 ? 3.125 7.708 -36.132 1.00 35.28 179 SER A N 1
ATOM 1391 C CA . SER A 1 179 ? 3.421 6.285 -36.232 1.00 35.28 179 SER A CA 1
ATOM 1392 C C . SER A 1 179 ? 3.652 5.783 -34.801 1.00 35.28 179 SER A C 1
ATOM 1394 O O . SER A 1 179 ? 4.693 6.045 -34.199 1.00 35.28 179 SER A O 1
ATOM 1396 N N . ILE A 1 180 ? 2.670 5.095 -34.231 1.00 48.53 180 ILE A N 1
ATOM 1397 C CA . ILE A 1 180 ? 2.789 4.426 -32.937 1.00 48.53 180 ILE A CA 1
ATOM 1398 C C . ILE A 1 180 ? 2.227 3.039 -33.185 1.00 48.53 180 ILE A C 1
ATOM 1400 O O . ILE A 1 180 ? 1.024 2.887 -33.353 1.00 48.53 180 ILE A O 1
ATOM 1404 N N . ILE A 1 181 ? 3.093 2.029 -33.269 1.00 47.03 181 ILE A N 1
ATOM 1405 C CA . ILE A 1 181 ? 2.623 0.646 -33.170 1.00 47.03 181 ILE A CA 1
ATOM 1406 C C . ILE A 1 181 ? 1.912 0.557 -31.821 1.00 47.03 181 ILE A C 1
ATOM 1408 O O . ILE A 1 181 ? 2.546 0.769 -30.781 1.00 47.03 181 ILE A O 1
ATOM 1412 N N . ASP A 1 182 ? 0.607 0.318 -31.812 1.00 52.44 182 ASP A N 1
ATOM 1413 C CA . ASP A 1 182 ? -0.058 -0.003 -30.562 1.00 52.44 182 ASP A CA 1
ATOM 1414 C C . ASP A 1 182 ? 0.487 -1.358 -30.104 1.00 52.44 182 ASP A C 1
ATOM 1416 O O . ASP A 1 182 ? 0.261 -2.384 -30.745 1.00 52.44 182 ASP A O 1
ATOM 1420 N N . ALA A 1 183 ? 1.252 -1.353 -29.012 1.00 51.81 183 ALA A N 1
ATOM 1421 C CA . ALA A 1 183 ? 1.860 -2.558 -28.461 1.00 51.81 183 ALA A CA 1
ATOM 1422 C C . ALA A 1 183 ? 0.794 -3.603 -28.077 1.00 51.81 183 ALA A C 1
ATOM 1424 O O . ALA A 1 183 ? 1.088 -4.796 -28.061 1.00 51.81 183 ALA A O 1
ATOM 1425 N N . SER A 1 184 ? -0.452 -3.170 -27.836 1.00 52.34 184 SER A N 1
ATOM 1426 C CA . SER A 1 184 ? -1.594 -4.050 -27.575 1.00 52.34 184 SER A CA 1
ATOM 1427 C C . SER A 1 184 ? -2.033 -4.862 -28.807 1.00 52.34 184 SER A C 1
ATOM 1429 O O . SER A 1 184 ? -2.621 -5.931 -28.663 1.00 52.34 184 SER A O 1
ATOM 1431 N N . THR A 1 185 ? -1.686 -4.408 -30.019 1.00 58.19 185 THR A N 1
ATOM 1432 C CA . THR A 1 185 ? -2.030 -5.066 -31.296 1.00 58.19 185 THR A CA 1
ATOM 1433 C C . THR A 1 185 ? -0.940 -6.014 -31.804 1.00 58.19 185 THR A C 1
ATOM 1435 O O . THR A 1 185 ? -1.162 -6.783 -32.745 1.00 58.19 185 THR A O 1
ATOM 1438 N N . VAL A 1 186 ? 0.241 -5.996 -31.174 1.00 63.72 186 VAL A N 1
ATOM 1439 C CA . VAL A 1 186 ? 1.374 -6.853 -31.535 1.00 63.72 186 VAL A CA 1
ATOM 1440 C C . VAL A 1 186 ? 1.125 -8.260 -30.996 1.00 63.72 186 VAL A C 1
ATOM 1442 O O . VAL A 1 186 ? 1.259 -8.522 -29.803 1.00 63.72 186 VAL A O 1
ATOM 1445 N N . ARG A 1 187 ? 0.754 -9.173 -31.901 1.00 65.75 187 ARG A N 1
ATOM 1446 C CA . ARG A 1 187 ? 0.470 -10.584 -31.581 1.00 65.75 187 ARG A CA 1
ATOM 1447 C C . ARG A 1 187 ? 1.716 -11.392 -31.233 1.00 65.75 187 ARG A C 1
ATOM 1449 O O . ARG A 1 187 ? 1.591 -12.424 -30.584 1.00 65.75 187 ARG A O 1
ATOM 1456 N N . ASP A 1 188 ? 2.883 -10.942 -31.687 1.00 74.75 188 ASP A N 1
ATOM 1457 C CA . ASP A 1 188 ? 4.156 -11.570 -31.353 1.00 74.75 188 ASP A CA 1
ATOM 1458 C C . ASP A 1 188 ? 4.631 -11.096 -29.966 1.00 74.75 188 ASP A C 1
ATOM 1460 O O . ASP A 1 188 ? 4.956 -9.912 -29.799 1.00 74.75 188 ASP A O 1
ATOM 1464 N N . PRO A 1 189 ? 4.664 -11.982 -28.955 1.00 70.06 189 PRO A N 1
ATOM 1465 C CA . PRO A 1 189 ? 5.076 -11.608 -27.609 1.00 70.06 189 PRO A CA 1
ATOM 1466 C C . PRO A 1 189 ? 6.533 -11.121 -27.550 1.00 70.06 189 PRO A C 1
ATOM 1468 O O . PRO A 1 189 ? 6.824 -10.250 -26.728 1.00 70.06 189 PRO A O 1
ATOM 1471 N N . ASP A 1 190 ? 7.413 -11.595 -28.443 1.00 73.94 190 ASP A N 1
ATOM 1472 C CA . ASP A 1 190 ? 8.819 -11.172 -28.514 1.00 73.94 190 ASP A CA 1
ATOM 1473 C C . ASP A 1 190 ? 8.962 -9.736 -29.015 1.00 73.94 190 ASP A C 1
ATOM 1475 O O . ASP A 1 190 ? 9.640 -8.907 -28.397 1.00 73.94 190 ASP A O 1
ATOM 1479 N N . ALA A 1 191 ? 8.300 -9.417 -30.129 1.00 74.62 191 ALA A N 1
ATOM 1480 C CA . ALA A 1 191 ? 8.274 -8.060 -30.658 1.00 74.62 191 ALA A CA 1
ATOM 1481 C C . ALA A 1 191 ? 7.624 -7.081 -29.669 1.00 74.62 191 ALA A C 1
ATOM 1483 O O . ALA A 1 191 ? 8.123 -5.972 -29.484 1.00 74.62 191 ALA A O 1
ATOM 1484 N N . ASN A 1 192 ? 6.543 -7.487 -28.996 1.00 74.56 192 ASN A N 1
ATOM 1485 C CA . ASN A 1 192 ? 5.883 -6.650 -27.996 1.00 74.56 192 ASN A CA 1
ATOM 1486 C C . ASN A 1 192 ? 6.811 -6.365 -26.799 1.00 74.56 192 ASN A C 1
ATOM 1488 O O . ASN A 1 192 ? 6.928 -5.222 -26.359 1.00 74.56 192 ASN A O 1
ATOM 1492 N N . GLU A 1 193 ? 7.511 -7.384 -26.294 1.00 77.31 193 GLU A N 1
ATOM 1493 C CA . GLU A 1 193 ? 8.515 -7.234 -25.234 1.00 77.31 193 GLU A CA 1
ATOM 1494 C C . GLU A 1 193 ? 9.621 -6.245 -25.617 1.00 77.31 193 GLU A C 1
ATOM 1496 O O . GLU A 1 193 ? 9.866 -5.292 -24.870 1.00 77.31 193 GLU A O 1
ATOM 1501 N N . ARG A 1 194 ? 10.207 -6.410 -26.809 1.00 81.62 194 ARG A N 1
ATOM 1502 C CA . ARG A 1 194 ? 11.242 -5.512 -27.343 1.00 81.62 194 ARG A CA 1
ATOM 1503 C C . ARG A 1 194 ? 10.767 -4.075 -27.453 1.00 81.62 194 ARG A C 1
ATOM 1505 O O . ARG A 1 194 ? 11.412 -3.177 -26.923 1.00 81.62 194 ARG A O 1
ATOM 1512 N N . ILE A 1 195 ? 9.604 -3.861 -28.072 1.00 80.00 195 ILE A N 1
ATOM 1513 C CA . ILE A 1 195 ? 9.024 -2.523 -28.252 1.00 80.00 195 ILE A CA 1
ATOM 1514 C C . ILE A 1 195 ? 8.806 -1.839 -26.897 1.00 80.00 195 ILE A C 1
ATOM 1516 O O . ILE A 1 195 ? 9.060 -0.639 -26.771 1.00 80.00 195 ILE A O 1
ATOM 1520 N N . ARG A 1 196 ? 8.344 -2.572 -25.872 1.00 83.00 196 ARG A N 1
ATOM 1521 C CA . ARG A 1 196 ? 8.203 -2.017 -24.516 1.00 83.00 196 ARG A CA 1
ATOM 1522 C C . ARG A 1 196 ? 9.555 -1.603 -23.941 1.00 83.00 196 ARG A C 1
ATOM 1524 O O . ARG A 1 196 ? 9.674 -0.468 -23.485 1.00 83.00 196 ARG A O 1
ATOM 1531 N N . GLY A 1 197 ? 10.551 -2.489 -23.988 1.00 83.44 197 GLY A N 1
ATOM 1532 C CA . GLY A 1 197 ? 11.901 -2.201 -23.503 1.00 83.44 197 GLY A CA 1
ATOM 1533 C C . GLY A 1 197 ? 12.515 -0.986 -24.201 1.00 83.44 197 GLY A C 1
ATOM 1534 O O . GLY A 1 197 ? 12.906 -0.031 -23.533 1.00 83.44 197 GLY A O 1
ATOM 1535 N N . GLU A 1 198 ? 12.488 -0.957 -25.533 1.00 85.62 198 GLU A N 1
ATOM 1536 C CA . GLU A 1 198 ? 13.050 0.136 -26.332 1.00 85.62 198 GLU A CA 1
ATOM 1537 C C . GLU A 1 198 ? 12.369 1.479 -26.041 1.00 85.62 198 GLU A C 1
ATOM 1539 O O . GLU A 1 198 ? 13.037 2.495 -25.846 1.00 85.62 198 GLU A O 1
ATOM 1544 N N . ARG A 1 199 ? 11.035 1.501 -25.919 1.00 83.38 199 ARG A N 1
ATOM 1545 C CA . ARG A 1 199 ? 10.300 2.722 -25.544 1.00 83.38 199 ARG A CA 1
ATOM 1546 C C . ARG A 1 199 ? 10.691 3.227 -24.162 1.00 83.38 199 ARG A C 1
ATOM 1548 O O . ARG A 1 199 ? 10.877 4.434 -23.992 1.00 83.38 199 ARG A O 1
ATOM 1555 N N . THR A 1 200 ? 10.824 2.327 -23.187 1.00 84.12 200 THR A N 1
ATOM 1556 C CA . THR A 1 200 ? 11.311 2.672 -21.846 1.00 84.12 200 THR A CA 1
ATOM 1557 C C . THR A 1 200 ? 12.723 3.252 -21.921 1.00 84.12 200 THR A C 1
ATOM 1559 O O . THR A 1 200 ? 12.978 4.300 -21.332 1.00 84.12 200 THR A O 1
ATOM 1562 N N . GLY A 1 201 ? 13.605 2.644 -22.714 1.00 84.50 201 GLY A N 1
ATOM 1563 C CA . GLY A 1 201 ? 14.954 3.133 -22.998 1.00 84.50 201 GLY A CA 1
ATOM 1564 C C . GLY A 1 201 ? 15.002 4.544 -23.560 1.00 84.50 201 GLY A C 1
ATOM 1565 O O . GLY A 1 201 ? 15.632 5.440 -22.996 1.00 84.50 201 GLY A O 1
ATOM 1566 N N . SER A 1 202 ? 14.263 4.762 -24.645 1.00 83.50 202 SER A N 1
ATOM 1567 C CA . SER A 1 202 ? 14.110 6.065 -25.286 1.00 83.50 202 SER A CA 1
ATOM 1568 C C . SER A 1 202 ? 13.606 7.134 -24.312 1.00 83.50 202 SER A C 1
ATOM 1570 O O . SER A 1 202 ? 14.100 8.263 -24.320 1.00 83.50 202 SER A O 1
ATOM 1572 N N . LEU A 1 203 ? 12.631 6.795 -23.459 1.00 83.25 203 LEU A N 1
ATOM 1573 C CA . LEU A 1 203 ? 12.103 7.707 -22.445 1.00 83.25 203 LEU A CA 1
ATOM 1574 C C . LEU A 1 203 ? 13.165 8.056 -21.396 1.00 83.25 203 LEU A C 1
ATOM 1576 O O . LEU A 1 203 ? 13.391 9.236 -21.128 1.00 83.25 203 LEU A O 1
ATOM 1580 N N . LEU A 1 204 ? 13.845 7.051 -20.838 1.00 84.12 204 LEU A N 1
ATOM 1581 C CA . LEU A 1 204 ? 14.895 7.248 -19.836 1.00 84.12 204 LEU A CA 1
ATOM 1582 C C . LEU A 1 204 ? 16.048 8.094 -20.382 1.00 84.12 204 LEU A C 1
ATOM 1584 O O . LEU A 1 204 ? 16.553 8.962 -19.670 1.00 84.12 204 LEU A O 1
ATOM 1588 N N . GLN A 1 205 ? 16.421 7.898 -21.649 1.00 86.19 205 GLN A N 1
ATOM 1589 C CA . GLN A 1 205 ? 17.430 8.715 -22.316 1.00 86.19 205 GLN A CA 1
ATOM 1590 C C . GLN A 1 205 ? 16.989 10.178 -22.432 1.00 86.19 205 GLN A C 1
ATOM 1592 O O . GLN A 1 205 ? 17.739 11.073 -22.048 1.00 86.19 205 GLN A O 1
ATOM 1597 N N . ARG A 1 206 ? 15.755 10.439 -22.889 1.00 81.19 206 ARG A N 1
ATOM 1598 C CA . ARG A 1 206 ? 15.208 11.809 -22.989 1.00 81.19 206 ARG A CA 1
ATOM 1599 C C . ARG A 1 206 ? 15.114 12.509 -21.637 1.00 81.19 206 ARG A C 1
ATOM 1601 O O . ARG A 1 206 ? 15.265 13.723 -21.569 1.00 81.19 206 ARG A O 1
ATOM 1608 N N . MET A 1 207 ? 14.873 11.749 -20.571 1.00 84.69 207 MET A N 1
ATOM 1609 C CA . MET A 1 207 ? 14.834 12.260 -19.200 1.00 84.69 207 MET A CA 1
ATOM 1610 C C . MET A 1 207 ? 16.226 12.426 -18.570 1.00 84.69 207 MET A C 1
ATOM 1612 O O . MET A 1 207 ? 16.317 12.887 -17.436 1.00 84.69 207 MET A O 1
ATOM 1616 N N . GLY A 1 208 ? 17.307 12.023 -19.252 1.00 84.56 208 GLY A N 1
ATOM 1617 C CA . GLY A 1 208 ? 18.655 11.987 -18.672 1.00 84.56 208 GLY A CA 1
ATOM 1618 C C . GLY A 1 208 ? 18.813 10.965 -17.536 1.00 84.56 208 GLY A C 1
ATOM 1619 O O . GLY A 1 208 ? 19.781 11.018 -16.782 1.00 84.56 208 GLY A O 1
ATOM 1620 N N . ALA A 1 209 ? 17.870 10.028 -17.401 1.00 86.31 209 ALA A N 1
ATOM 1621 C CA . ALA A 1 209 ? 17.805 9.040 -16.324 1.00 86.31 209 ALA A CA 1
ATOM 1622 C C . ALA A 1 209 ? 18.519 7.721 -16.669 1.00 86.31 209 ALA A C 1
ATOM 1624 O O . ALA A 1 209 ? 18.638 6.838 -15.818 1.00 86.31 209 ALA A O 1
ATOM 1625 N N . MET A 1 210 ? 19.030 7.581 -17.897 1.00 91.12 210 MET A N 1
ATOM 1626 C CA . MET A 1 210 ? 19.646 6.336 -18.362 1.00 91.12 210 MET A CA 1
ATOM 1627 C C . MET A 1 210 ? 20.873 5.924 -17.535 1.00 91.12 210 MET A C 1
ATOM 1629 O O . MET A 1 210 ? 21.097 4.737 -17.311 1.00 91.12 210 MET A O 1
ATOM 1633 N N . GLY A 1 211 ? 21.632 6.888 -17.002 1.00 87.31 211 GLY A N 1
ATOM 1634 C CA . GLY A 1 211 ? 22.742 6.598 -16.087 1.00 87.31 211 GLY A CA 1
ATOM 1635 C C . GLY A 1 211 ? 22.298 5.861 -14.817 1.00 87.31 211 GLY A C 1
ATOM 1636 O O . GLY A 1 211 ? 23.003 4.971 -14.351 1.00 87.31 211 GLY A O 1
ATOM 1637 N N . HIS A 1 212 ? 21.106 6.167 -14.291 1.00 86.69 212 HIS A N 1
ATOM 1638 C CA . HIS A 1 212 ? 20.544 5.462 -13.136 1.00 86.69 212 HIS A CA 1
ATOM 1639 C C . HIS A 1 212 ? 20.115 4.034 -13.498 1.00 86.69 212 HIS A C 1
ATOM 1641 O O . HIS A 1 212 ? 20.391 3.098 -12.750 1.00 86.69 212 HIS A O 1
ATOM 1647 N N . ALA A 1 213 ? 19.504 3.858 -14.674 1.00 89.25 213 ALA A N 1
ATOM 1648 C CA 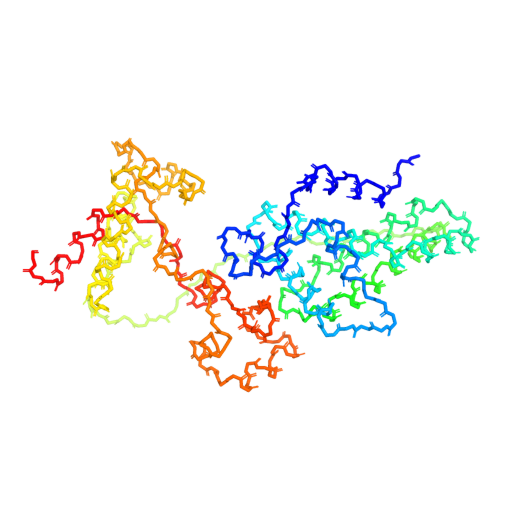. ALA A 1 213 ? 19.101 2.544 -15.166 1.00 89.25 213 ALA A CA 1
ATOM 1649 C C . ALA A 1 213 ? 20.301 1.615 -15.399 1.00 89.25 213 ALA A C 1
ATOM 1651 O O . ALA A 1 213 ? 20.268 0.470 -14.953 1.00 89.25 213 ALA A O 1
ATOM 1652 N N . LYS A 1 214 ? 21.399 2.127 -15.976 1.00 90.38 214 LYS A N 1
ATOM 1653 C CA . LYS A 1 214 ? 22.638 1.357 -16.191 1.00 90.38 214 LYS A CA 1
ATOM 1654 C C . LYS A 1 214 ? 23.203 0.771 -14.888 1.00 90.38 214 LYS A C 1
ATOM 1656 O O . LYS A 1 214 ? 23.604 -0.385 -14.876 1.00 90.38 214 LYS A O 1
ATOM 1661 N N . ILE A 1 215 ? 23.120 1.489 -13.761 1.00 88.81 215 ILE A N 1
ATOM 1662 C CA . ILE A 1 215 ? 23.545 0.958 -12.448 1.00 88.81 215 ILE A CA 1
ATOM 1663 C C . ILE A 1 215 ? 22.731 -0.285 -12.054 1.00 88.81 215 ILE A C 1
ATOM 1665 O O . ILE A 1 215 ? 23.287 -1.249 -11.524 1.00 88.81 215 ILE A O 1
ATOM 1669 N N . LEU A 1 216 ? 21.412 -0.275 -12.277 1.00 87.00 216 LEU A N 1
ATOM 1670 C CA . LEU A 1 216 ? 20.571 -1.446 -12.018 1.00 87.00 216 LEU A CA 1
ATOM 1671 C C . LEU A 1 216 ? 20.867 -2.570 -13.020 1.00 87.00 216 LEU A C 1
ATOM 1673 O O . LEU A 1 216 ? 20.964 -3.728 -12.619 1.00 87.00 216 LEU A O 1
ATOM 1677 N N . HIS A 1 217 ? 21.053 -2.237 -14.297 1.00 90.31 217 HIS A N 1
ATOM 1678 C CA . HIS A 1 217 ? 21.386 -3.206 -15.341 1.00 90.31 217 HIS A CA 1
ATOM 1679 C C . HIS A 1 217 ? 22.696 -3.945 -15.035 1.00 90.31 217 HIS A C 1
ATOM 1681 O O . HIS A 1 217 ? 22.744 -5.169 -15.131 1.00 90.31 217 HIS A O 1
ATOM 1687 N N . ASP A 1 218 ? 23.727 -3.235 -14.578 1.00 88.19 218 ASP A N 1
ATOM 1688 C CA . ASP A 1 218 ? 25.011 -3.829 -14.197 1.00 88.19 218 ASP A CA 1
ATOM 1689 C C . ASP A 1 218 ? 24.867 -4.774 -12.995 1.00 88.19 218 ASP A C 1
ATOM 1691 O O . ASP A 1 218 ? 25.458 -5.856 -12.970 1.00 88.19 218 ASP A O 1
ATOM 1695 N N . LYS A 1 219 ? 24.027 -4.424 -12.009 1.00 83.31 219 LYS A N 1
ATOM 1696 C CA . LYS A 1 219 ? 23.700 -5.317 -10.880 1.00 83.31 219 LYS A CA 1
ATOM 1697 C C . LYS A 1 219 ? 22.974 -6.580 -11.333 1.00 83.31 219 LYS A C 1
ATOM 1699 O O . LYS A 1 219 ? 23.264 -7.660 -10.826 1.00 83.31 219 LYS A O 1
ATOM 1704 N N . ILE A 1 220 ? 22.046 -6.439 -12.277 1.00 83.06 220 ILE A N 1
ATOM 1705 C CA . ILE A 1 220 ? 21.306 -7.556 -12.870 1.00 83.06 220 ILE A CA 1
ATOM 1706 C C . ILE A 1 220 ? 22.269 -8.491 -13.613 1.00 83.06 220 ILE A C 1
ATOM 1708 O O . ILE A 1 220 ? 22.290 -9.689 -13.345 1.00 83.06 220 ILE A O 1
ATOM 1712 N N . ARG A 1 221 ? 23.121 -7.941 -14.487 1.00 83.12 221 ARG A N 1
ATOM 1713 C CA . ARG A 1 221 ? 24.078 -8.713 -15.298 1.00 83.12 221 ARG A CA 1
ATOM 1714 C C . ARG A 1 221 ? 25.169 -9.383 -14.466 1.00 83.12 221 ARG A C 1
ATOM 1716 O O . ARG A 1 221 ? 25.594 -10.483 -14.793 1.00 83.12 221 ARG A O 1
ATOM 1723 N N . SER A 1 222 ? 25.611 -8.742 -13.386 1.00 81.38 222 SER A N 1
ATOM 1724 C CA . SER A 1 222 ? 26.615 -9.306 -12.472 1.00 81.38 222 SER A CA 1
ATOM 1725 C C . SER A 1 222 ? 26.052 -10.349 -11.501 1.00 81.38 222 SER A C 1
ATOM 1727 O O . SER A 1 222 ? 26.811 -10.890 -10.700 1.00 81.38 222 SER A O 1
ATOM 1729 N N . GLY A 1 223 ? 24.741 -10.622 -11.529 1.00 71.69 223 GLY A N 1
ATOM 1730 C CA . GLY A 1 223 ? 24.093 -11.539 -10.588 1.00 71.69 223 GLY A CA 1
ATOM 1731 C C . GLY A 1 223 ? 24.068 -11.025 -9.144 1.00 71.69 223 GLY A C 1
ATOM 1732 O O . GLY A 1 223 ? 23.748 -11.777 -8.232 1.00 71.69 223 GLY A O 1
ATOM 1733 N N . CYS A 1 224 ? 24.379 -9.745 -8.918 1.00 64.50 224 CYS A N 1
ATOM 1734 C CA . CYS A 1 224 ? 24.437 -9.129 -7.589 1.00 64.50 224 CYS A CA 1
ATOM 1735 C C . CYS A 1 224 ? 23.063 -8.639 -7.088 1.00 64.50 224 CYS A C 1
ATOM 1737 O O . CYS A 1 224 ? 22.994 -7.814 -6.174 1.00 64.50 224 CYS A O 1
ATOM 1739 N N . ARG A 1 225 ? 21.965 -9.087 -7.708 1.00 69.19 225 ARG A N 1
ATOM 1740 C CA . ARG A 1 225 ? 20.592 -8.778 -7.289 1.00 69.19 225 ARG A CA 1
ATOM 1741 C C . ARG A 1 225 ? 20.103 -9.848 -6.313 1.00 69.19 225 ARG A C 1
ATOM 1743 O O . ARG A 1 225 ? 20.341 -11.030 -6.537 1.00 69.19 225 ARG A O 1
ATOM 1750 N N . ASN A 1 226 ? 19.367 -9.453 -5.273 1.00 60.25 226 ASN A N 1
ATOM 1751 C CA . ASN A 1 226 ? 18.673 -10.431 -4.438 1.00 60.25 226 ASN A CA 1
ATOM 1752 C C . ASN A 1 226 ? 17.593 -11.133 -5.271 1.00 60.25 226 ASN A C 1
ATOM 1754 O O . ASN A 1 226 ? 16.759 -10.473 -5.889 1.00 60.25 226 ASN A O 1
ATOM 1758 N N . GLU A 1 227 ? 17.561 -12.465 -5.251 1.00 55.97 227 GLU A N 1
ATOM 1759 C CA . GLU A 1 227 ? 16.566 -13.248 -6.000 1.00 55.97 227 GLU A CA 1
ATOM 1760 C C . GLU A 1 227 ? 15.120 -12.926 -5.581 1.00 55.97 227 GLU A C 1
ATOM 1762 O O . GLU A 1 227 ? 14.211 -12.988 -6.404 1.00 55.97 227 GLU A O 1
ATOM 1767 N N . ALA A 1 228 ? 14.911 -12.500 -4.329 1.00 55.62 228 ALA A N 1
ATOM 1768 C CA . ALA A 1 228 ? 13.615 -12.045 -3.817 1.00 55.62 228 ALA A CA 1
ATOM 1769 C C . ALA A 1 228 ? 13.088 -10.771 -4.507 1.00 55.62 228 ALA A C 1
ATOM 1771 O O . ALA A 1 228 ? 11.881 -10.539 -4.526 1.00 55.62 228 ALA A O 1
ATOM 1772 N N . ASP A 1 229 ? 13.979 -9.966 -5.093 1.00 59.34 229 ASP A N 1
ATOM 1773 C CA . ASP A 1 229 ? 13.612 -8.737 -5.793 1.00 59.34 229 ASP A CA 1
ATOM 1774 C C . ASP A 1 229 ? 13.236 -9.004 -7.257 1.00 59.34 229 ASP A C 1
ATOM 1776 O O . ASP A 1 229 ? 12.735 -8.096 -7.920 1.00 59.34 229 ASP A O 1
ATOM 1780 N N . ALA A 1 230 ? 13.502 -10.200 -7.799 1.00 58.94 230 ALA A N 1
ATOM 1781 C CA . ALA A 1 230 ? 13.241 -10.518 -9.199 1.00 58.94 230 ALA A CA 1
ATOM 1782 C C . ALA A 1 230 ? 11.728 -10.616 -9.483 1.00 58.94 230 ALA A C 1
ATOM 1784 O O . ALA A 1 230 ? 10.973 -11.196 -8.695 1.00 58.94 230 ALA A O 1
ATOM 1785 N N . PRO A 1 231 ? 11.241 -10.074 -10.614 1.00 61.12 231 PRO A N 1
ATOM 1786 C CA . PRO A 1 231 ? 9.838 -10.208 -10.966 1.00 61.12 231 PRO A CA 1
ATOM 1787 C C . PRO A 1 231 ? 9.486 -11.678 -11.221 1.00 61.12 231 PRO A C 1
ATOM 1789 O O . PRO A 1 231 ? 10.185 -12.394 -11.936 1.00 61.12 231 PRO A O 1
ATOM 1792 N N . VAL A 1 232 ? 8.346 -12.121 -10.687 1.00 64.25 232 VAL A N 1
ATOM 1793 C CA . VAL A 1 232 ? 7.761 -13.409 -11.074 1.00 64.25 232 VAL A CA 1
ATOM 1794 C C . VAL A 1 232 ? 7.283 -13.293 -12.518 1.00 64.25 232 VAL A C 1
ATOM 1796 O O . VAL A 1 232 ? 6.307 -12.597 -12.799 1.00 64.25 232 VAL A O 1
ATOM 1799 N N . ILE A 1 233 ? 7.997 -13.956 -13.423 1.00 62.75 233 ILE A N 1
ATOM 1800 C CA . ILE A 1 233 ? 7.699 -13.976 -14.854 1.00 62.75 233 ILE A CA 1
ATOM 1801 C C . ILE A 1 233 ? 7.020 -15.292 -15.194 1.00 62.75 233 ILE A C 1
ATOM 1803 O O . ILE A 1 233 ? 7.565 -16.374 -14.955 1.00 62.75 233 ILE A O 1
ATOM 1807 N N . THR A 1 234 ? 5.820 -15.197 -15.757 1.00 60.03 234 THR A N 1
ATOM 1808 C CA . THR A 1 234 ? 5.179 -16.342 -16.405 1.00 60.03 234 THR A CA 1
ATOM 1809 C C . THR A 1 234 ? 5.648 -16.441 -17.859 1.00 60.03 234 THR A C 1
ATOM 1811 O O . THR A 1 234 ? 5.828 -15.405 -18.498 1.00 60.03 234 THR A O 1
ATOM 1814 N N . PRO A 1 235 ? 5.773 -17.652 -18.431 1.00 57.91 235 PRO A N 1
ATOM 1815 C CA . PRO A 1 235 ? 6.099 -17.824 -19.851 1.00 57.91 235 PRO A CA 1
ATOM 1816 C C . PRO A 1 235 ? 5.125 -17.127 -20.818 1.00 57.91 235 PRO A C 1
ATOM 1818 O O . PRO A 1 235 ? 5.451 -16.937 -21.977 1.00 57.91 235 PRO A O 1
ATOM 1821 N N . ALA A 1 236 ? 3.928 -16.744 -20.358 1.00 57.38 236 ALA A N 1
ATOM 1822 C CA . ALA A 1 236 ? 2.951 -15.991 -21.145 1.00 57.38 236 ALA A CA 1
ATOM 1823 C C . ALA A 1 236 ? 3.199 -14.465 -21.155 1.00 57.38 236 ALA A C 1
ATOM 1825 O O . ALA A 1 236 ? 2.611 -13.757 -21.966 1.00 57.38 236 ALA A O 1
ATOM 1826 N N . GLN A 1 237 ? 4.024 -13.942 -20.239 1.00 56.50 237 GLN A N 1
ATOM 1827 C CA . GLN A 1 237 ? 4.314 -12.505 -20.098 1.00 56.50 237 GLN A CA 1
ATOM 1828 C C . GLN A 1 237 ? 5.561 -12.053 -20.872 1.00 56.50 237 GLN A C 1
ATOM 1830 O O . GLN A 1 237 ? 5.731 -10.852 -21.098 1.00 56.50 237 GLN A O 1
ATOM 1835 N N . THR A 1 238 ? 6.412 -12.994 -21.272 1.00 60.44 238 THR A N 1
ATOM 1836 C CA . THR A 1 238 ? 7.667 -12.762 -21.999 1.00 60.44 238 THR A CA 1
ATOM 1837 C C . THR A 1 238 ? 7.735 -13.722 -23.172 1.00 60.44 238 THR A C 1
ATOM 1839 O O . THR A 1 238 ? 7.502 -14.916 -22.989 1.00 60.44 238 THR A O 1
ATOM 1842 N N . GLY A 1 239 ? 8.030 -13.215 -24.365 1.00 55.28 239 GLY A N 1
ATOM 1843 C CA . GLY A 1 239 ? 8.050 -14.052 -25.566 1.00 55.28 239 GLY A CA 1
ATOM 1844 C C . GLY A 1 239 ? 9.273 -14.965 -25.630 1.00 55.28 239 GLY A C 1
ATOM 1845 O O . GLY A 1 239 ? 9.209 -16.051 -26.212 1.00 55.28 239 GLY A O 1
ATOM 1846 N N . ARG A 1 240 ? 10.382 -14.554 -24.993 1.00 63.03 240 ARG A N 1
ATOM 1847 C CA . ARG A 1 240 ? 11.680 -15.189 -25.220 1.00 63.03 240 ARG A CA 1
ATOM 1848 C C . ARG A 1 240 ? 11.794 -16.477 -24.421 1.00 63.03 240 ARG A C 1
ATOM 1850 O O . ARG A 1 240 ? 12.212 -16.480 -23.268 1.00 63.03 240 ARG A O 1
ATOM 1857 N N . SER A 1 241 ? 11.521 -17.601 -25.074 1.00 50.69 241 SER A N 1
ATOM 1858 C CA . SER A 1 241 ? 11.740 -18.941 -24.515 1.00 50.69 241 SER A CA 1
ATOM 1859 C C . SER A 1 241 ? 13.222 -19.329 -24.357 1.00 50.69 241 SER A C 1
ATOM 1861 O O . SER A 1 241 ? 13.503 -20.387 -23.804 1.00 50.69 241 SER A O 1
ATOM 1863 N N . TRP A 1 242 ? 14.162 -18.517 -24.865 1.00 51.28 242 TRP A N 1
ATOM 1864 C CA . TRP A 1 242 ? 15.596 -18.849 -24.966 1.00 51.28 242 TRP A CA 1
ATOM 1865 C C . TRP A 1 242 ? 16.526 -17.976 -24.109 1.00 51.28 242 TRP A C 1
ATOM 1867 O O . TRP A 1 242 ? 17.719 -18.261 -24.037 1.00 51.28 242 TRP A O 1
ATOM 1877 N N . VAL A 1 243 ? 16.019 -16.911 -23.478 1.00 55.44 243 VAL A N 1
ATOM 1878 C CA . VAL A 1 243 ? 16.808 -16.126 -22.517 1.00 55.44 243 VAL A CA 1
ATOM 1879 C C . VAL A 1 243 ? 16.710 -16.831 -21.171 1.00 55.44 243 VAL A C 1
ATOM 1881 O O . VAL A 1 243 ? 15.726 -16.703 -20.444 1.00 55.44 243 VAL A O 1
ATOM 1884 N N . ASP A 1 244 ? 17.720 -17.642 -20.877 1.00 49.12 244 ASP A N 1
ATOM 1885 C CA . ASP A 1 244 ? 17.782 -18.443 -19.662 1.00 49.12 244 ASP A CA 1
ATOM 1886 C C . ASP A 1 244 ? 18.113 -17.529 -18.469 1.00 49.12 244 ASP A C 1
ATOM 1888 O O . ASP A 1 244 ? 19.266 -17.192 -18.207 1.00 49.12 244 ASP A O 1
ATOM 1892 N N . GLY A 1 245 ? 17.081 -17.036 -17.779 1.00 56.41 245 GLY A N 1
ATOM 1893 C CA . GLY A 1 245 ? 17.272 -16.266 -16.553 1.00 56.41 245 GLY A CA 1
ATOM 1894 C C . GLY A 1 245 ? 16.114 -15.346 -16.195 1.00 56.41 245 GLY A C 1
ATOM 1895 O O . GLY A 1 245 ? 16.091 -14.179 -16.577 1.00 56.41 245 GLY A O 1
ATOM 1896 N N . LYS A 1 246 ? 15.215 -15.815 -15.318 1.00 57.66 246 LYS A N 1
ATOM 1897 C CA . LYS A 1 246 ? 14.210 -14.970 -14.632 1.00 57.66 246 LYS A CA 1
ATOM 1898 C C . LYS A 1 246 ? 14.833 -13.741 -13.943 1.00 57.66 246 LYS A C 1
ATOM 1900 O O . LYS A 1 246 ? 14.166 -12.729 -13.759 1.00 57.66 246 LYS A O 1
ATOM 1905 N N . ASN A 1 247 ? 16.122 -13.826 -13.608 1.00 63.97 247 ASN A N 1
ATOM 1906 C CA . ASN A 1 247 ? 16.891 -12.789 -12.924 1.00 63.97 247 ASN A CA 1
ATOM 1907 C C . ASN A 1 247 ? 17.337 -11.628 -13.829 1.00 63.97 247 ASN A C 1
ATOM 1909 O O . ASN A 1 247 ? 17.826 -10.633 -13.301 1.00 63.97 247 ASN A O 1
ATOM 1913 N N . LEU A 1 248 ? 17.161 -11.722 -15.154 1.00 76.25 248 LEU A N 1
ATOM 1914 C CA . LEU A 1 248 ? 17.623 -10.708 -16.112 1.00 76.25 248 LEU A CA 1
ATOM 1915 C C . LEU A 1 248 ? 16.614 -9.586 -16.380 1.00 76.25 248 LEU A C 1
ATOM 1917 O O . LEU A 1 248 ? 16.925 -8.630 -17.077 1.00 76.25 248 LEU A O 1
ATOM 1921 N N . TYR A 1 249 ? 15.419 -9.667 -15.807 1.00 81.94 249 TYR A N 1
ATOM 1922 C CA . TYR A 1 249 ? 14.340 -8.710 -16.035 1.00 81.94 249 TYR A CA 1
ATOM 1923 C C . TYR A 1 249 ? 14.075 -7.858 -14.803 1.00 81.94 249 TYR A C 1
ATOM 1925 O O . TYR A 1 249 ? 14.275 -8.293 -13.669 1.00 81.94 249 TYR A O 1
ATOM 1933 N N . TYR A 1 250 ? 13.543 -6.657 -15.000 1.00 84.25 250 TYR A N 1
ATOM 1934 C CA . TYR A 1 250 ? 13.107 -5.798 -13.902 1.00 84.25 250 TYR A CA 1
ATOM 1935 C C . TYR A 1 250 ? 11.789 -5.101 -14.232 1.00 84.25 250 TYR A C 1
ATOM 1937 O O . TYR A 1 250 ? 11.354 -5.057 -15.385 1.00 84.25 250 TYR A O 1
ATOM 1945 N N . ARG A 1 251 ? 11.117 -4.604 -13.195 1.00 85.19 251 ARG A N 1
ATOM 1946 C CA . ARG A 1 251 ? 9.912 -3.782 -13.331 1.00 85.19 251 ARG A CA 1
ATOM 1947 C C . ARG A 1 251 ? 10.308 -2.323 -13.438 1.00 85.19 251 ARG A C 1
ATOM 1949 O O . ARG A 1 251 ? 11.210 -1.898 -12.728 1.00 85.19 251 ARG A O 1
ATOM 1956 N N . VAL A 1 252 ? 9.610 -1.526 -14.241 1.00 84.38 252 VAL A N 1
ATOM 1957 C CA . VAL A 1 252 ? 9.886 -0.077 -14.334 1.00 84.38 252 VAL A CA 1
ATOM 1958 C C . VAL A 1 252 ? 9.899 0.589 -12.950 1.00 84.38 252 VAL A C 1
ATOM 1960 O O . VAL A 1 252 ? 10.737 1.452 -12.696 1.00 84.38 252 VAL A O 1
ATOM 1963 N N . SER A 1 253 ? 9.051 0.142 -12.018 1.00 82.69 253 SER A N 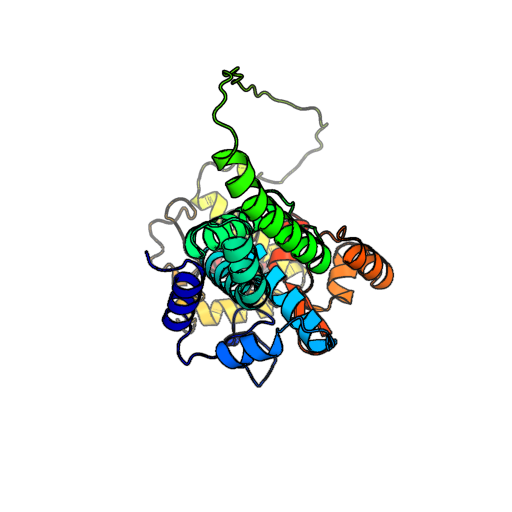1
ATOM 1964 C CA . SER A 1 253 ? 9.056 0.621 -10.633 1.00 82.69 253 SER A CA 1
ATOM 1965 C C . SER A 1 253 ? 10.369 0.405 -9.874 1.00 82.69 253 SER A C 1
ATOM 1967 O O . SER A 1 253 ? 10.611 1.108 -8.900 1.00 82.69 253 SER A O 1
ATOM 1969 N N . ASP A 1 254 ? 11.202 -0.557 -10.285 1.00 84.62 254 ASP A N 1
ATOM 1970 C CA . ASP A 1 254 ? 12.484 -0.872 -9.639 1.00 84.62 254 ASP A CA 1
ATOM 1971 C C . ASP A 1 254 ? 13.522 0.247 -9.871 1.00 84.62 254 ASP A C 1
ATOM 1973 O O . ASP A 1 254 ? 14.505 0.341 -9.140 1.00 84.62 254 ASP A O 1
ATOM 1977 N N . LEU A 1 255 ? 13.289 1.118 -10.865 1.00 85.25 255 LEU A N 1
ATOM 1978 C CA . LEU A 1 255 ? 14.085 2.323 -11.136 1.00 85.25 255 LEU A CA 1
ATOM 1979 C C . LEU A 1 255 ? 13.627 3.548 -10.337 1.00 85.25 255 LEU A C 1
ATOM 1981 O O . LEU A 1 255 ? 14.260 4.602 -10.404 1.00 85.25 255 LEU A O 1
ATOM 1985 N N . LEU A 1 256 ? 12.495 3.450 -9.643 1.00 84.56 256 LEU A N 1
ATOM 1986 C CA . LEU A 1 256 ? 11.878 4.563 -8.937 1.00 84.56 256 LEU A CA 1
ATOM 1987 C C . LEU A 1 256 ? 12.064 4.399 -7.424 1.00 84.56 256 LEU A C 1
ATOM 1989 O O . LEU A 1 256 ? 12.163 3.276 -6.921 1.00 84.56 256 LEU A O 1
ATOM 1993 N N . PRO A 1 257 ? 12.080 5.501 -6.653 1.00 82.56 257 PRO A N 1
ATOM 1994 C CA . PRO A 1 257 ? 12.006 5.387 -5.205 1.00 82.56 257 PRO A CA 1
ATOM 1995 C C . PRO A 1 257 ? 10.724 4.644 -4.819 1.00 82.56 257 PRO A C 1
ATOM 1997 O O . PRO A 1 257 ? 9.666 4.870 -5.396 1.00 82.56 257 PRO A O 1
ATOM 2000 N N . GLN A 1 258 ? 10.782 3.777 -3.808 1.00 78.69 258 GLN A N 1
ATOM 2001 C CA . GLN A 1 258 ? 9.585 3.037 -3.391 1.00 78.69 258 GLN A CA 1
ATOM 2002 C C . GLN A 1 258 ? 8.501 3.955 -2.806 1.00 78.69 258 GLN A C 1
ATOM 2004 O O . GLN A 1 258 ? 7.304 3.689 -2.946 1.00 78.69 258 GLN A O 1
ATOM 2009 N N . HIS A 1 259 ? 8.928 5.048 -2.168 1.00 83.12 259 HIS A N 1
ATOM 2010 C CA . HIS A 1 259 ? 8.062 6.023 -1.523 1.00 83.12 259 HIS A CA 1
ATOM 2011 C C . HIS A 1 259 ? 8.520 7.445 -1.841 1.00 83.12 259 HIS A C 1
ATOM 2013 O O . HIS A 1 259 ? 9.719 7.717 -1.869 1.00 83.12 259 HIS A O 1
ATOM 2019 N N . ILE A 1 260 ? 7.561 8.354 -1.992 1.00 88.12 260 ILE A N 1
ATOM 2020 C CA . ILE A 1 260 ? 7.798 9.798 -2.124 1.00 88.12 260 ILE A CA 1
ATOM 2021 C C . ILE A 1 260 ? 7.035 10.577 -1.053 1.00 88.12 260 ILE A C 1
ATOM 2023 O O . ILE A 1 260 ? 6.124 10.051 -0.403 1.00 88.12 260 ILE A O 1
ATOM 2027 N N . GLY A 1 261 ? 7.406 11.841 -0.852 1.00 87.38 261 GLY A N 1
ATOM 2028 C CA . GLY A 1 261 ? 6.739 12.714 0.110 1.00 87.38 261 GLY A CA 1
ATOM 2029 C C . GLY A 1 261 ? 5.298 13.030 -0.297 1.00 87.38 261 GLY A C 1
ATOM 2030 O O . GLY A 1 261 ? 4.973 13.159 -1.473 1.00 87.38 261 GLY A O 1
ATOM 2031 N N . PHE A 1 262 ? 4.415 13.214 0.684 1.00 88.19 262 PHE A N 1
ATOM 2032 C CA . PHE A 1 262 ? 3.005 13.527 0.425 1.00 88.19 262 PHE A CA 1
ATOM 2033 C C . PHE A 1 262 ? 2.783 14.802 -0.401 1.00 88.19 262 PHE A C 1
ATOM 2035 O O . PHE A 1 262 ? 1.881 14.830 -1.235 1.00 88.19 262 PHE A O 1
ATOM 2042 N N . GLY A 1 263 ? 3.591 15.846 -0.187 1.00 87.56 263 GLY A N 1
ATOM 2043 C CA . GLY A 1 263 ? 3.516 17.074 -0.985 1.00 87.56 263 GLY A CA 1
ATOM 2044 C C . GLY A 1 263 ? 3.872 16.838 -2.456 1.00 87.56 263 GLY A C 1
ATOM 2045 O O . GLY A 1 263 ? 3.186 17.336 -3.343 1.00 87.56 263 GLY A O 1
ATOM 2046 N N . GLU A 1 264 ? 4.885 16.012 -2.712 1.00 92.00 264 GLU A N 1
ATOM 2047 C CA . GLU A 1 264 ? 5.306 15.621 -4.061 1.00 92.00 264 GLU A CA 1
ATOM 2048 C C . GLU A 1 264 ? 4.238 14.759 -4.747 1.00 92.00 264 GLU A C 1
ATOM 2050 O O . GLU A 1 264 ? 3.813 15.069 -5.857 1.00 92.00 264 GLU A O 1
ATOM 2055 N N . ALA A 1 265 ? 3.701 13.757 -4.045 1.00 87.75 265 ALA A N 1
ATOM 2056 C CA . ALA A 1 265 ? 2.596 12.937 -4.540 1.00 87.75 265 ALA A CA 1
ATOM 2057 C C . ALA A 1 265 ? 1.340 13.768 -4.857 1.00 87.75 265 ALA A C 1
ATOM 2059 O O . ALA A 1 265 ? 0.676 13.530 -5.864 1.00 87.75 265 ALA A O 1
ATOM 2060 N N . ALA A 1 266 ? 1.024 14.768 -4.023 1.00 89.00 266 ALA A N 1
ATOM 2061 C CA . ALA A 1 266 ? -0.064 15.707 -4.284 1.00 89.00 266 ALA A CA 1
ATOM 2062 C C . ALA A 1 266 ? 0.191 16.522 -5.558 1.00 89.00 266 ALA A C 1
ATOM 2064 O O . ALA A 1 266 ? -0.700 16.624 -6.399 1.00 89.00 266 ALA A O 1
ATOM 2065 N N . SER A 1 267 ? 1.411 17.034 -5.733 1.00 91.75 267 SER A N 1
ATOM 2066 C CA . SER A 1 267 ? 1.787 17.794 -6.927 1.00 91.75 267 SER A CA 1
ATOM 2067 C C . SER A 1 267 ? 1.667 16.961 -8.205 1.00 91.75 267 SER A C 1
ATOM 2069 O O . SER A 1 267 ? 1.185 17.474 -9.212 1.00 91.75 267 SER A O 1
ATOM 2071 N N . ILE A 1 268 ? 2.057 15.683 -8.166 1.00 89.56 268 ILE A N 1
ATOM 2072 C CA . ILE A 1 268 ? 1.990 14.775 -9.323 1.00 89.56 268 ILE A CA 1
ATOM 2073 C C . ILE A 1 268 ? 0.548 14.592 -9.820 1.00 89.56 268 ILE A C 1
ATOM 2075 O O . ILE A 1 268 ? 0.319 14.522 -11.023 1.00 89.56 268 ILE A O 1
ATOM 2079 N N . VAL A 1 269 ? -0.438 14.570 -8.918 1.00 87.00 269 VAL A N 1
ATOM 2080 C CA . VAL A 1 269 ? -1.863 14.479 -9.293 1.00 87.00 269 VAL A CA 1
ATOM 2081 C C . VAL A 1 269 ? -2.530 15.845 -9.504 1.00 87.00 269 VAL A C 1
ATOM 2083 O O . VAL A 1 269 ? -3.757 15.936 -9.528 1.00 87.00 269 VAL A O 1
ATOM 2086 N N . GLY A 1 270 ? -1.750 16.926 -9.594 1.00 88.44 270 GLY A N 1
ATOM 2087 C CA . GLY A 1 270 ? -2.269 18.278 -9.811 1.00 88.44 270 GLY A CA 1
ATOM 2088 C C . GLY A 1 270 ? -2.978 18.897 -8.599 1.00 88.44 270 GLY A C 1
ATOM 2089 O O . GLY A 1 270 ? -3.837 19.762 -8.765 1.00 88.44 270 GLY A O 1
ATOM 2090 N N . LEU A 1 271 ? -2.649 18.472 -7.374 1.00 90.94 271 LEU A N 1
ATOM 2091 C CA . LEU A 1 271 ? -3.207 19.016 -6.133 1.00 90.94 271 LEU A CA 1
ATOM 2092 C C . LEU A 1 271 ? -2.150 19.787 -5.336 1.00 90.94 271 LEU A C 1
ATOM 2094 O O . LEU A 1 271 ? -1.015 19.346 -5.174 1.00 90.94 271 LEU A O 1
ATOM 2098 N N . SER A 1 272 ? -2.549 20.894 -4.706 1.00 92.62 272 SER A N 1
ATOM 2099 C CA . SER A 1 272 ? -1.747 21.452 -3.609 1.00 92.62 272 SER A CA 1
ATOM 2100 C C . SER A 1 272 ? -1.780 20.518 -2.394 1.00 92.62 272 SER A C 1
ATOM 2102 O O . SER A 1 272 ? -2.785 19.845 -2.133 1.00 92.62 272 SER A O 1
ATOM 2104 N N . GLU A 1 273 ? -0.733 20.543 -1.564 1.00 90.19 273 GLU A N 1
ATOM 2105 C CA . GLU A 1 273 ? -0.688 19.741 -0.332 1.00 90.19 273 GLU A CA 1
ATOM 2106 C C . GLU A 1 273 ? -1.900 20.015 0.585 1.00 90.19 273 GLU A C 1
ATOM 2108 O O . GLU A 1 273 ? -2.429 19.115 1.248 1.00 90.19 273 GLU A O 1
ATOM 2113 N N . SER A 1 274 ? -2.396 21.257 0.591 1.00 89.50 274 SER A N 1
ATOM 2114 C CA . SER A 1 274 ? -3.575 21.653 1.367 1.00 89.50 274 SER A CA 1
ATOM 2115 C C . SER A 1 274 ? -4.869 21.001 0.854 1.00 89.50 274 SER A C 1
ATOM 2117 O O . SER A 1 274 ? -5.682 20.530 1.659 1.00 89.50 274 SER A O 1
ATOM 2119 N N . GLN A 1 275 ? -5.052 20.924 -0.471 1.00 89.88 275 GLN A N 1
ATOM 2120 C CA . GLN A 1 275 ? -6.191 20.262 -1.111 1.00 89.88 275 GLN A CA 1
ATOM 2121 C C . GLN A 1 275 ? -6.122 18.757 -0.878 1.00 89.88 275 GLN A C 1
ATOM 2123 O O . GLN A 1 275 ? -7.088 18.185 -0.370 1.00 89.88 275 GLN A O 1
ATOM 2128 N N . ALA A 1 276 ? -4.958 18.147 -1.115 1.00 86.62 276 ALA A N 1
ATOM 2129 C CA . ALA A 1 276 ? -4.736 16.734 -0.841 1.00 86.62 276 ALA A CA 1
ATOM 2130 C C . ALA A 1 276 ? -5.007 16.406 0.639 1.00 86.62 276 ALA A C 1
ATOM 2132 O O . ALA A 1 276 ? -5.683 15.430 0.950 1.00 86.62 276 ALA A O 1
ATOM 2133 N N . SER A 1 277 ? -4.594 17.265 1.578 1.00 83.56 277 SER A N 1
ATOM 2134 C CA . SER A 1 277 ? -4.869 17.079 3.014 1.00 83.56 277 SER A CA 1
ATOM 2135 C C . SER A 1 277 ? -6.357 17.204 3.369 1.00 83.56 277 SER A C 1
ATOM 2137 O O . SER A 1 277 ? -6.841 16.557 4.301 1.00 83.56 277 SER A O 1
ATOM 2139 N N . LYS A 1 278 ? -7.113 18.060 2.669 1.00 85.50 278 LYS A N 1
ATOM 2140 C CA . LYS A 1 278 ? -8.576 18.142 2.823 1.00 85.50 278 LYS A CA 1
ATOM 2141 C C . LYS A 1 278 ? -9.251 16.888 2.261 1.00 85.50 278 LYS A C 1
ATOM 2143 O O . LYS A 1 278 ? -10.151 16.364 2.911 1.00 85.50 278 LYS A O 1
ATOM 2148 N N . MET A 1 279 ? -8.797 16.393 1.112 1.00 84.12 279 MET A N 1
ATOM 2149 C CA . MET A 1 279 ? -9.322 15.183 0.471 1.00 84.12 279 MET A CA 1
ATOM 2150 C C . MET A 1 279 ? -8.999 13.919 1.271 1.00 84.12 279 MET A C 1
ATOM 2152 O O . MET A 1 279 ? -9.887 13.098 1.471 1.00 84.12 279 MET A O 1
ATOM 2156 N N . ALA A 1 280 ? -7.790 13.809 1.829 1.00 77.75 280 ALA A N 1
ATOM 2157 C CA . ALA A 1 280 ? -7.395 12.707 2.709 1.00 77.75 280 ALA A CA 1
ATOM 2158 C C . ALA A 1 280 ? -8.346 12.583 3.907 1.00 77.75 280 ALA A C 1
ATOM 2160 O O . ALA A 1 280 ? -8.886 11.516 4.180 1.00 77.75 280 ALA A O 1
ATOM 2161 N N . ARG A 1 281 ? -8.639 13.711 4.572 1.00 74.81 281 ARG A N 1
ATOM 2162 C CA . ARG A 1 281 ? -9.586 13.756 5.701 1.00 74.81 281 ARG A CA 1
ATOM 2163 C C . ARG A 1 281 ? -11.009 13.361 5.309 1.00 74.81 281 ARG A C 1
ATOM 2165 O O . ARG A 1 281 ? -11.730 12.808 6.133 1.00 74.81 281 ARG A O 1
ATOM 2172 N N . LYS A 1 282 ? -11.414 13.663 4.074 1.00 77.38 282 LYS A N 1
ATOM 2173 C CA . LYS A 1 282 ? -12.729 13.304 3.526 1.00 77.38 282 LYS A CA 1
ATOM 2174 C C . LYS A 1 282 ? -12.782 11.881 2.961 1.00 77.38 282 LYS A C 1
ATOM 2176 O O . LYS A 1 282 ? -13.880 11.400 2.704 1.00 77.38 282 LYS A O 1
ATOM 2181 N N . GLY A 1 283 ? -11.639 11.214 2.783 1.00 69.75 283 GLY A N 1
ATOM 2182 C CA . GLY A 1 283 ? -11.567 9.905 2.127 1.00 69.75 283 GLY A CA 1
ATOM 2183 C C . GLY A 1 283 ? -11.846 9.965 0.636 1.00 69.75 283 GLY A C 1
ATOM 2184 O O . GLY A 1 283 ? -12.461 9.066 0.080 1.00 69.75 283 GLY A O 1
ATOM 2185 N N . SER A 1 284 ? -11.482 11.077 0.007 1.00 78.38 284 SER A N 1
ATOM 2186 C CA . SER A 1 284 ? -11.657 11.288 -1.429 1.00 78.38 284 SER A CA 1
ATOM 2187 C C . SER A 1 284 ? -10.319 11.451 -2.145 1.00 78.38 284 SER A C 1
ATOM 2189 O O . SER A 1 284 ? -10.293 11.897 -3.287 1.00 78.38 284 SER A O 1
ATOM 2191 N N . LEU A 1 285 ? -9.202 11.204 -1.452 1.00 75.94 285 LEU A N 1
ATOM 2192 C CA . LEU A 1 285 ? -7.871 11.283 -2.040 1.00 75.94 285 LEU A CA 1
ATOM 2193 C C . LEU A 1 285 ? -7.655 10.054 -2.936 1.00 75.94 285 LEU A C 1
ATOM 2195 O O . LEU A 1 285 ? -7.959 8.947 -2.489 1.00 75.94 285 LEU A O 1
ATOM 2199 N N . PRO A 1 286 ? -7.146 10.225 -4.169 1.00 72.31 286 PRO A N 1
ATOM 2200 C CA . PRO A 1 286 ? -7.057 9.119 -5.115 1.00 72.31 286 PRO A CA 1
ATOM 2201 C C . PRO A 1 286 ? -5.953 8.118 -4.752 1.00 72.31 286 PRO A C 1
ATOM 2203 O O . PRO A 1 286 ? -6.028 6.978 -5.186 1.00 72.31 286 PRO A O 1
ATOM 2206 N N . PHE A 1 287 ? -4.977 8.511 -3.924 1.00 76.81 287 PHE A N 1
ATOM 2207 C CA . PHE A 1 287 ? -3.936 7.643 -3.361 1.00 76.81 287 PHE A CA 1
ATOM 2208 C C . PHE A 1 287 ? -3.990 7.610 -1.837 1.00 76.81 287 PHE A C 1
ATOM 2210 O O . PHE A 1 287 ? -4.521 8.512 -1.184 1.00 76.81 287 PHE A O 1
ATOM 2217 N N . ARG A 1 288 ? -3.371 6.579 -1.260 1.00 70.69 288 ARG A N 1
ATOM 2218 C CA . ARG A 1 288 ? -3.219 6.445 0.189 1.00 70.69 288 ARG A CA 1
ATOM 2219 C C . ARG A 1 288 ? -1.905 6.993 0.702 1.00 70.69 288 ARG A C 1
ATOM 2221 O O . ARG A 1 288 ? -0.932 7.135 -0.032 1.00 70.69 288 ARG A O 1
ATOM 2228 N N . VAL A 1 289 ? -1.906 7.281 1.995 1.00 77.38 289 VAL A N 1
ATOM 2229 C CA . VAL A 1 289 ? -0.811 7.936 2.694 1.00 77.38 289 VAL A CA 1
ATOM 2230 C C . VAL A 1 289 ? -0.375 7.058 3.853 1.00 77.38 289 VAL A C 1
ATOM 2232 O O . VAL A 1 289 ? -1.192 6.692 4.692 1.00 77.38 289 VAL A O 1
ATOM 2235 N N . PHE A 1 290 ? 0.919 6.777 3.914 1.00 75.75 290 PHE A N 1
ATOM 2236 C CA . PHE A 1 290 ? 1.573 6.132 5.042 1.00 75.75 290 PHE A CA 1
ATOM 2237 C C . PHE A 1 290 ? 2.257 7.181 5.915 1.00 75.75 290 PHE A C 1
ATOM 2239 O O . PHE A 1 290 ? 2.578 8.288 5.465 1.00 75.75 290 PHE A O 1
ATOM 2246 N N . TRP A 1 291 ? 2.544 6.808 7.157 1.00 75.69 291 TRP A N 1
ATOM 2247 C CA . TRP A 1 291 ? 3.365 7.614 8.052 1.00 75.69 291 TRP A CA 1
ATOM 2248 C C . TRP A 1 291 ? 4.728 6.964 8.277 1.00 75.69 291 TRP A C 1
ATOM 2250 O O . TRP A 1 291 ? 4.808 5.834 8.752 1.00 75.69 291 TRP A O 1
ATOM 2260 N N . ILE A 1 292 ? 5.795 7.721 8.016 1.00 73.44 292 ILE A N 1
ATOM 2261 C CA . ILE A 1 292 ? 7.159 7.426 8.466 1.00 73.44 292 ILE A CA 1
ATOM 2262 C C . ILE A 1 292 ? 7.518 8.485 9.514 1.00 73.44 292 ILE A C 1
ATOM 2264 O O . ILE A 1 292 ? 7.838 9.632 9.196 1.00 73.44 292 ILE A O 1
ATOM 2268 N N . GLY A 1 293 ? 7.395 8.126 10.795 1.00 73.62 293 GLY A N 1
ATOM 2269 C CA . GLY A 1 293 ? 7.547 9.067 11.908 1.00 73.62 293 GLY A CA 1
ATOM 2270 C C . GLY A 1 293 ? 6.506 10.197 11.876 1.00 73.62 293 GLY A C 1
ATOM 2271 O O . GLY A 1 293 ? 5.314 9.972 12.093 1.00 73.62 293 GLY A O 1
ATOM 2272 N N . ASN A 1 294 ? 6.965 11.429 11.633 1.00 74.19 294 ASN A N 1
ATOM 2273 C CA . ASN A 1 294 ? 6.109 12.614 11.478 1.00 74.19 294 ASN A CA 1
ATOM 2274 C C . ASN A 1 294 ? 5.826 12.977 10.015 1.00 74.19 294 ASN A C 1
ATOM 2276 O O . ASN A 1 294 ? 5.083 13.926 9.765 1.00 74.19 294 ASN A O 1
ATOM 2280 N N . SER A 1 295 ? 6.395 12.235 9.069 1.00 78.12 295 SER A N 1
ATOM 2281 C CA . SER A 1 295 ? 6.290 12.526 7.645 1.00 78.12 295 SER A CA 1
ATOM 2282 C C . SER A 1 295 ? 5.242 11.639 6.991 1.00 78.12 295 SER A C 1
ATOM 2284 O O . SER A 1 295 ? 5.163 10.440 7.261 1.00 78.12 295 SER A O 1
ATOM 2286 N N . ARG A 1 296 ? 4.446 12.245 6.112 1.00 84.50 296 ARG A N 1
ATOM 2287 C CA . ARG A 1 296 ? 3.495 11.545 5.249 1.00 84.50 296 ARG A CA 1
ATOM 2288 C C . ARG A 1 296 ? 4.204 11.129 3.966 1.00 84.50 296 ARG A C 1
ATOM 2290 O O . ARG A 1 296 ? 4.821 11.979 3.321 1.00 84.50 296 ARG A O 1
ATOM 2297 N N . VAL A 1 297 ? 4.087 9.861 3.594 1.00 84.88 297 VAL A N 1
ATOM 2298 C CA . VAL A 1 297 ? 4.680 9.308 2.371 1.00 84.88 297 VAL A CA 1
ATOM 2299 C C . VAL A 1 297 ? 3.652 8.516 1.573 1.00 84.88 297 VAL A C 1
ATOM 2301 O O . VAL A 1 297 ? 2.630 8.092 2.111 1.00 84.88 297 VAL A O 1
ATOM 2304 N N . VAL A 1 298 ? 3.908 8.332 0.284 1.00 81.88 298 VAL A N 1
ATOM 2305 C CA . VAL A 1 298 ? 3.018 7.638 -0.655 1.00 81.88 298 VAL A CA 1
ATOM 2306 C C . VAL A 1 298 ? 3.840 6.630 -1.445 1.00 81.88 298 VAL A C 1
ATOM 2308 O O . VAL A 1 298 ? 4.950 6.950 -1.866 1.00 81.88 298 VAL A O 1
ATOM 2311 N N . SER A 1 299 ? 3.306 5.420 -1.638 1.00 83.06 299 SER A N 1
ATOM 2312 C CA . SER A 1 299 ? 3.944 4.409 -2.487 1.00 83.06 299 SER A CA 1
ATOM 2313 C C . SER A 1 299 ? 3.922 4.860 -3.945 1.00 83.06 299 SER A C 1
ATOM 2315 O O . SER A 1 299 ? 2.860 5.196 -4.479 1.00 83.06 299 SER A O 1
ATOM 2317 N N . VAL A 1 300 ? 5.079 4.822 -4.606 1.00 82.81 300 VAL A N 1
ATOM 2318 C CA . VAL A 1 300 ? 5.174 5.165 -6.030 1.00 82.81 300 VAL A CA 1
ATOM 2319 C C . VAL A 1 300 ? 4.411 4.162 -6.890 1.00 82.81 300 VAL A C 1
ATOM 2321 O O . VAL A 1 300 ? 3.741 4.575 -7.829 1.00 82.81 300 VAL A O 1
ATOM 2324 N N . LYS A 1 301 ? 4.395 2.873 -6.525 1.00 80.00 301 LYS A N 1
ATOM 2325 C CA . LYS A 1 301 ? 3.602 1.853 -7.234 1.00 80.00 301 LYS A CA 1
ATOM 2326 C C . LYS A 1 301 ? 2.106 2.162 -7.206 1.00 80.00 301 LYS A C 1
ATOM 2328 O O . LYS A 1 301 ? 1.450 2.118 -8.244 1.00 80.00 301 LYS A O 1
ATOM 2333 N N . SER A 1 302 ? 1.569 2.529 -6.040 1.00 76.06 302 SER A N 1
ATOM 2334 C CA . SER A 1 302 ? 0.166 2.950 -5.934 1.00 76.06 302 SER A CA 1
ATOM 2335 C C . SER A 1 302 ? -0.106 4.194 -6.782 1.00 76.06 302 SER A C 1
ATOM 2337 O O . SER A 1 302 ? -1.136 4.270 -7.447 1.00 76.06 302 SER A O 1
ATOM 2339 N N . LEU A 1 303 ? 0.825 5.153 -6.797 1.00 81.38 303 LEU A N 1
ATOM 2340 C CA . LEU A 1 303 ? 0.690 6.373 -7.589 1.00 81.38 303 LEU A CA 1
ATOM 2341 C C . LEU A 1 303 ? 0.723 6.096 -9.100 1.00 81.38 303 LEU A C 1
ATOM 2343 O O . LEU A 1 303 ? -0.116 6.623 -9.824 1.00 81.38 303 LEU A O 1
ATOM 2347 N N . MET A 1 304 ? 1.625 5.226 -9.562 1.00 82.81 304 MET A N 1
ATOM 2348 C CA . MET A 1 304 ? 1.678 4.761 -10.951 1.00 82.81 304 MET A CA 1
ATOM 2349 C C . MET A 1 304 ? 0.345 4.144 -11.374 1.00 82.81 304 MET A C 1
ATOM 2351 O O . MET A 1 304 ? -0.206 4.536 -12.398 1.00 82.81 304 MET A O 1
ATOM 2355 N N . HIS A 1 305 ? -0.215 3.254 -10.550 1.00 78.12 305 HIS A N 1
ATOM 2356 C CA . HIS A 1 305 ? -1.503 2.617 -10.824 1.00 78.12 305 HIS A CA 1
ATOM 2357 C C . HIS A 1 305 ? -2.636 3.642 -11.006 1.00 78.12 305 HIS A C 1
ATOM 2359 O O . HIS A 1 305 ? -3.417 3.545 -11.947 1.00 78.12 305 HIS A O 1
ATOM 2365 N N . ILE A 1 306 ? -2.703 4.660 -10.145 1.00 75.19 306 ILE A N 1
ATOM 2366 C CA . ILE A 1 306 ? -3.729 5.717 -10.217 1.00 75.19 306 ILE A CA 1
ATOM 2367 C C . ILE A 1 306 ? -3.581 6.580 -11.469 1.00 75.19 306 ILE A C 1
ATOM 2369 O O . ILE A 1 306 ? -4.576 7.030 -12.029 1.00 75.19 306 ILE A O 1
ATOM 2373 N N . LEU A 1 307 ? -2.345 6.809 -11.906 1.00 80.06 307 LEU A N 1
ATOM 2374 C CA . LEU A 1 307 ? -2.041 7.567 -13.116 1.00 80.06 307 LEU A CA 1
ATOM 2375 C C . LEU A 1 307 ? -2.159 6.722 -14.393 1.00 80.06 307 LEU A C 1
ATOM 2377 O O . LEU A 1 307 ? -1.874 7.227 -15.475 1.00 80.06 307 LEU A O 1
ATOM 2381 N N . GLY A 1 308 ? -2.538 5.445 -14.284 1.00 76.06 308 GLY A N 1
ATOM 2382 C CA . GLY A 1 308 ? -2.581 4.525 -15.420 1.00 76.06 308 GLY A CA 1
ATOM 2383 C C . GLY A 1 308 ? -1.198 4.188 -15.987 1.00 76.06 308 GLY A C 1
ATOM 2384 O O . GLY A 1 308 ? -1.094 3.730 -17.122 1.00 76.06 308 GLY A O 1
ATOM 2385 N N . ILE A 1 309 ? -0.126 4.410 -15.222 1.00 78.31 309 ILE A N 1
ATOM 2386 C CA . ILE A 1 309 ? 1.239 4.061 -15.618 1.00 78.31 309 ILE A CA 1
ATOM 2387 C C . ILE A 1 309 ? 1.444 2.574 -15.344 1.00 78.31 309 ILE A C 1
ATOM 2389 O O . ILE A 1 309 ? 1.455 2.124 -14.196 1.00 78.31 309 ILE A O 1
ATOM 2393 N N . GLN A 1 310 ? 1.628 1.805 -16.411 1.00 74.56 310 GLN A N 1
ATOM 2394 C CA . GLN A 1 310 ? 1.842 0.370 -16.315 1.00 74.56 310 GLN A CA 1
ATOM 2395 C C . GLN A 1 310 ? 3.236 0.053 -15.762 1.00 74.56 310 GLN A C 1
ATOM 2397 O O . GLN A 1 310 ? 4.254 0.438 -16.341 1.00 74.56 310 GLN A O 1
ATOM 2402 N N . ASP A 1 311 ? 3.282 -0.724 -14.679 1.00 79.06 311 ASP A N 1
ATOM 2403 C CA . ASP A 1 311 ? 4.522 -1.257 -14.111 1.00 79.06 311 ASP A CA 1
ATOM 2404 C C . ASP A 1 311 ? 5.031 -2.460 -14.924 1.00 79.06 311 ASP A C 1
ATOM 2406 O O . ASP A 1 311 ? 4.890 -3.630 -14.548 1.00 79.06 311 ASP A O 1
ATOM 2410 N N . SER A 1 312 ? 5.532 -2.142 -16.116 1.00 79.06 312 SER A N 1
ATOM 2411 C CA . SER A 1 312 ? 5.925 -3.107 -17.140 1.00 79.06 312 SER A CA 1
ATOM 2412 C C . SER A 1 312 ? 7.204 -3.848 -16.763 1.00 79.06 312 SER A C 1
ATOM 2414 O O . SER A 1 312 ? 8.109 -3.279 -16.154 1.00 79.06 312 SER A O 1
ATOM 2416 N N . ILE A 1 313 ? 7.285 -5.114 -17.171 1.00 82.69 313 ILE A N 1
ATOM 2417 C CA . ILE A 1 313 ? 8.509 -5.915 -17.090 1.00 82.69 313 ILE A CA 1
ATOM 2418 C C . ILE A 1 313 ? 9.322 -5.659 -18.361 1.00 82.69 313 ILE A C 1
ATOM 2420 O O . ILE A 1 313 ? 8.779 -5.761 -19.466 1.00 82.69 313 ILE A O 1
ATOM 2424 N N . VAL A 1 314 ? 10.597 -5.314 -18.195 1.00 85.94 314 VAL A N 1
ATOM 2425 C CA . VAL A 1 314 ? 11.515 -4.961 -19.285 1.00 85.94 314 VAL A CA 1
ATOM 2426 C C . VAL A 1 314 ? 12.865 -5.660 -19.125 1.00 85.94 314 VAL A C 1
ATOM 2428 O O . VAL A 1 314 ? 13.283 -5.988 -18.009 1.00 85.94 314 VAL A O 1
ATOM 2431 N N . HIS A 1 315 ? 13.535 -5.889 -20.255 1.00 87.25 315 HIS A N 1
ATOM 2432 C CA . HIS A 1 315 ? 14.889 -6.435 -20.311 1.00 87.25 315 HIS A CA 1
ATOM 2433 C C . HIS A 1 315 ? 15.921 -5.298 -20.463 1.00 87.25 315 HIS A C 1
ATOM 2435 O O . HIS A 1 315 ? 15.716 -4.431 -21.319 1.00 87.25 315 HIS A O 1
ATOM 2441 N N . PRO A 1 316 ? 17.034 -5.291 -19.701 1.00 88.75 316 PRO A N 1
ATOM 2442 C CA . PRO A 1 316 ? 18.091 -4.280 -19.780 1.00 88.75 316 PRO A CA 1
ATOM 2443 C C . PRO A 1 316 ? 18.576 -3.977 -21.197 1.00 88.75 316 PRO A C 1
ATOM 2445 O O . PRO A 1 316 ? 18.688 -2.811 -21.558 1.00 88.75 316 PRO A O 1
ATOM 2448 N N . ASP A 1 317 ? 18.811 -5.012 -22.007 1.00 87.94 317 ASP A N 1
ATOM 2449 C CA . ASP A 1 317 ? 19.331 -4.837 -23.370 1.00 87.94 317 ASP A CA 1
ATOM 2450 C C . ASP A 1 317 ? 18.345 -4.098 -24.280 1.00 87.94 317 ASP A C 1
ATOM 2452 O O . ASP A 1 317 ? 18.750 -3.234 -25.046 1.00 87.94 317 ASP A O 1
ATOM 2456 N N . ASP A 1 318 ? 17.044 -4.377 -24.170 1.00 87.88 318 ASP A N 1
ATOM 2457 C CA . ASP A 1 318 ? 16.036 -3.694 -24.988 1.00 87.88 318 ASP A CA 1
ATOM 2458 C C . ASP A 1 318 ? 15.916 -2.220 -24.571 1.00 87.88 318 ASP A C 1
ATOM 2460 O O . ASP A 1 318 ? 15.791 -1.329 -25.410 1.00 87.88 318 ASP A O 1
ATOM 2464 N N . VAL A 1 319 ? 16.030 -1.949 -23.267 1.00 87.69 319 VAL A N 1
ATOM 2465 C CA . VAL A 1 319 ? 16.069 -0.587 -22.716 1.00 87.69 319 VAL A CA 1
ATOM 2466 C C . VAL A 1 319 ? 17.321 0.158 -23.180 1.00 87.69 319 VAL A C 1
ATOM 2468 O O . VAL A 1 319 ? 17.241 1.314 -23.582 1.00 87.69 319 VAL A O 1
ATOM 2471 N N . GLU A 1 320 ? 18.488 -0.477 -23.172 1.00 90.12 320 GLU A N 1
ATOM 2472 C CA . GLU A 1 320 ? 19.714 0.145 -23.678 1.00 90.12 320 GLU A CA 1
ATOM 2473 C C . GLU A 1 320 ? 19.653 0.394 -25.187 1.00 90.12 320 GLU A C 1
ATOM 2475 O O . GLU A 1 320 ? 19.959 1.504 -25.615 1.00 90.12 320 GLU A O 1
ATOM 2480 N N . ASN A 1 321 ? 19.145 -0.559 -25.973 1.00 86.62 321 ASN A N 1
ATOM 2481 C CA . ASN A 1 321 ? 18.963 -0.401 -27.419 1.00 86.62 321 ASN A CA 1
ATOM 2482 C C . ASN A 1 321 ? 18.068 0.802 -27.753 1.00 86.62 321 ASN A C 1
ATOM 2484 O O . ASN A 1 321 ? 18.407 1.631 -28.602 1.00 86.62 321 ASN A O 1
ATOM 2488 N N . GLY A 1 322 ? 16.941 0.947 -27.051 1.00 85.38 322 GLY A N 1
ATOM 2489 C CA . GLY A 1 322 ? 16.048 2.087 -27.248 1.00 85.38 322 GLY A CA 1
ATOM 2490 C C . GLY A 1 322 ? 16.626 3.421 -26.777 1.00 85.38 322 GLY A C 1
ATOM 2491 O O . GLY A 1 322 ? 16.275 4.470 -27.326 1.00 85.38 322 GLY A O 1
ATOM 2492 N N . ALA A 1 323 ? 17.506 3.405 -25.773 1.00 86.75 323 ALA A N 1
ATOM 2493 C CA . ALA A 1 323 ? 18.230 4.592 -25.333 1.00 86.75 323 ALA A CA 1
ATOM 2494 C C . ALA A 1 323 ? 19.264 5.032 -26.382 1.00 86.75 323 ALA A C 1
ATOM 2496 O O . ALA A 1 323 ? 19.272 6.207 -26.752 1.00 86.75 323 ALA A O 1
ATOM 2497 N N . SER A 1 324 ? 20.062 4.099 -26.911 1.00 83.12 324 SER A N 1
ATOM 2498 C CA . SER A 1 324 ? 21.053 4.341 -27.971 1.00 83.12 324 SER A CA 1
ATOM 2499 C C . SER A 1 324 ? 20.413 4.929 -29.231 1.00 83.12 324 SER A C 1
ATOM 2501 O O . SER A 1 324 ? 20.858 5.968 -29.720 1.00 83.12 324 SER A O 1
ATOM 2503 N N . HIS A 1 325 ? 19.259 4.390 -29.650 1.00 79.56 325 HIS A N 1
ATOM 2504 C CA . HIS A 1 325 ? 18.511 4.890 -30.810 1.00 79.56 325 HIS A CA 1
ATOM 2505 C C . HIS A 1 325 ? 18.135 6.383 -30.718 1.00 79.56 325 HIS A C 1
ATOM 2507 O O . HIS A 1 325 ? 18.104 7.082 -31.728 1.00 79.56 325 HIS A O 1
ATOM 2513 N N . VAL A 1 326 ? 17.852 6.892 -29.512 1.00 75.12 326 VAL A N 1
ATOM 2514 C CA . VAL A 1 326 ? 17.527 8.315 -29.284 1.00 75.12 326 VAL A CA 1
ATOM 2515 C C . VAL A 1 326 ? 18.764 9.142 -28.930 1.00 75.12 326 VAL A C 1
ATOM 2517 O O . VAL A 1 326 ? 18.795 10.341 -29.202 1.00 75.12 326 VAL A O 1
ATOM 2520 N N . GLY A 1 327 ? 19.770 8.520 -28.317 1.00 59.53 327 GLY A N 1
ATOM 2521 C CA . GLY A 1 327 ? 21.039 9.145 -27.950 1.00 59.53 327 GLY A CA 1
ATOM 2522 C C . GLY A 1 327 ? 21.985 9.382 -29.128 1.00 59.53 327 GLY A C 1
ATOM 2523 O O . GLY A 1 327 ? 22.896 10.194 -28.993 1.00 59.53 327 GLY A O 1
ATOM 2524 N N . GLY A 1 328 ? 21.749 8.730 -30.273 1.00 55.25 328 GLY A N 1
ATOM 2525 C CA . GLY A 1 328 ? 22.633 8.792 -31.439 1.00 55.25 328 GLY A CA 1
ATOM 2526 C C . GLY A 1 328 ? 23.900 7.944 -31.289 1.00 55.25 328 GLY A C 1
ATOM 2527 O O . GLY A 1 328 ? 24.893 8.238 -31.954 1.00 55.25 328 GLY A O 1
ATOM 2528 N N . GLU A 1 329 ? 23.859 6.939 -30.407 1.00 45.56 329 GLU A N 1
ATOM 2529 C CA . GLU A 1 329 ? 24.896 5.909 -30.228 1.00 45.56 329 GLU A CA 1
ATOM 2530 C C . GLU A 1 329 ? 24.534 4.636 -30.998 1.00 45.56 329 GLU A C 1
ATOM 2532 O O . GLU A 1 329 ? 23.334 4.275 -31.024 1.00 45.56 329 GLU A O 1
#

Organism: NCBI:txid114699

Sequence (329 aa):
MRDVFTLITERILRDCDGEPICAHVGDIQVCAVKNHPKYQALRDKVRLGRTKSVASLRLWESVDTLARESNQQEREKWLIILLDLLTPYFGGWSKELARTWHYDVSDIRSAMIEGALAAWFSLPSGIPSKKLLDTMMTRAFAGARGLVEAGSSETCAVSAEYLIADAAHEEDSTLCASSIIDASTVRDPDANERIRGERTGSLLQRMGAMGHAKILHDKIRSGCRNEADAPVITPAQTGRSWVDGKNLYYRVSDLLPQHIGFGEAASIVGLSESQASKMARKGSLPFRVFWIGNSRVVSVKSLMHILGIQDSIVHPDDVENGASHVGGE

Foldseek 3Di:
DDAPLNVLVVVLCVVQPPHFADLFQGDPVQFPDPDGHGLVVLLVLLPPDPDDDPSNVQSLQSLLQQLQPPDPVSVVSSVSSNVNSCCVVCVVVLVVLCVVLVHDSRQLNVLLQVQLVCLVVVDDPLDASVVNVVNSNVRSVVSSVVVSVVVVDPDDDDDDDDDDDDDDDDDDDDDDDDDDDPLVPPPQLAVSQLVVLLVLLLVCLVVVNVVLLVVVQVCLVVVVDDPVQQDDDDCVNHNDPPPPDSSQKHWPCVSDRQKDFLQVLQVVVVHGSVRLVVCSVVSNRQFGWGDSDPTTMGGVVSSCVSVVNDRGMHGSVSSNNSNCVNVVD

pLDDT: mean 73.77, std 16.82, range [23.98, 92.62]

Secondary structure (DSSP, 8-state):
---HHHHHHHHHHHHSSS-B-BTTTB-STT---S---BHHHHHHHS---SS--HHHHHHHHHHHHHHHHS-HHHHHHHHHHHHHHHHHHHHHHHHHHHHHHT--HHHHHHHHHHHHHHHHHHS-TTS-HHHHHHHHHHHHHHHHHHHHHHHT------------------------------GGG---HHHHHHHHHHHHHHHHHHTT-HHHHHHHHHHHHTT-S-GGGS----TTT---TT---GGG-EEGGGGS-SEEEHHHHHHHTT--HHHHHHHHHHT--SS--EEETTEEEEEHHHHHHHTT----EE-HHHHHHHHHHHHT-